Protein AF-A0A3N1AU62-F1 (afdb_monomer_lite)

pLDDT: mean 79.71, std 22.12, range [24.06, 98.31]

Radius of gyration: 22.57 Å; chains: 1; bounding box: 64×48×56 Å

Secondary structure (DSSP, 8-state):
--PPPPSSPPPEEEE-TT-HHHHHHHTS--TT-EEEEES-TT-TTTSEEEEE-HHHHHHHHHTT-HHHHHHHHHHHHHHHHHHHHTT--GGGTTTT-SPPP-------EEE-TTT--EEEGGGTTEEEEEEEEEEETTEEEEEEEEEETTEEEEEEEEESSSPPPEEEE-TT-S--HHHHHHHHHH-B-TTSPPP-HHHHHHHHHHHHHHHHHHHHHHHTT-EEEEEEEEETTEEE---EEEEPPP-SHHHHHHHHHHHHHHS---TT-EEEEE-SSSEEETT-PPPPPPPP-

Structure (mmCIF, N/CA/C/O backbone):
data_AF-A0A3N1AU62-F1
#
_entry.id   AF-A0A3N1AU62-F1
#
loop_
_atom_site.group_PDB
_atom_site.id
_atom_site.type_symbol
_atom_site.label_atom_id
_atom_site.label_alt_id
_atom_site.label_comp_id
_atom_site.label_asym_id
_atom_site.label_entity_id
_atom_site.label_seq_id
_atom_site.pdbx_PDB_ins_code
_atom_site.Cartn_x
_atom_site.Cartn_y
_atom_site.Cartn_z
_atom_site.occupancy
_atom_site.B_iso_or_equiv
_atom_site.auth_seq_id
_atom_site.auth_comp_id
_atom_site.auth_asym_id
_atom_site.auth_atom_id
_atom_site.pdbx_PDB_model_num
ATOM 1 N N . MET A 1 1 ? 28.148 -8.840 18.933 1.00 30.34 1 MET A N 1
ATOM 2 C CA . MET A 1 1 ? 28.075 -7.869 20.045 1.00 30.34 1 MET A CA 1
ATOM 3 C C . MET A 1 1 ? 26.736 -7.160 19.882 1.00 30.34 1 MET A C 1
ATOM 5 O O . MET A 1 1 ? 26.592 -6.409 18.932 1.00 30.34 1 MET A O 1
ATOM 9 N N . HIS A 1 2 ? 25.711 -7.532 20.656 1.00 24.06 2 HIS A N 1
ATOM 10 C CA . HIS A 1 2 ? 24.366 -6.960 20.512 1.00 24.06 2 HIS A CA 1
ATOM 11 C C . HIS A 1 2 ? 24.305 -5.644 21.291 1.00 24.06 2 HIS A C 1
ATOM 13 O O . HIS A 1 2 ? 24.477 -5.652 22.507 1.00 24.06 2 HIS A O 1
ATOM 19 N N . TYR A 1 3 ? 24.110 -4.529 20.589 1.00 26.44 3 TYR A N 1
ATOM 20 C CA . TYR A 1 3 ? 23.891 -3.222 21.205 1.00 26.44 3 TYR A CA 1
ATOM 21 C C . TYR A 1 3 ? 22.511 -3.210 21.879 1.00 26.44 3 TYR A C 1
ATOM 23 O O . TYR A 1 3 ? 21.495 -3.406 21.214 1.00 26.44 3 TYR A O 1
ATOM 31 N N . GLN A 1 4 ? 22.467 -2.997 23.197 1.00 28.08 4 GLN A N 1
ATOM 32 C CA . GLN A 1 4 ? 21.239 -2.602 23.887 1.00 28.08 4 GLN A CA 1
ATOM 33 C C . GLN A 1 4 ? 21.048 -1.100 23.679 1.00 28.08 4 GLN A C 1
ATOM 35 O O . GLN A 1 4 ? 21.900 -0.308 24.074 1.00 28.08 4 GLN A O 1
ATOM 40 N N . LEU A 1 5 ? 19.948 -0.721 23.030 1.00 34.75 5 LEU A N 1
ATOM 41 C CA . LEU A 1 5 ? 19.568 0.680 22.877 1.00 34.75 5 LEU A CA 1
ATOM 42 C C . LEU A 1 5 ? 19.018 1.221 24.215 1.00 34.75 5 LEU A C 1
ATOM 44 O O . LEU A 1 5 ? 18.337 0.474 24.926 1.00 34.75 5 LEU A O 1
ATOM 48 N N . PRO A 1 6 ? 19.309 2.486 24.575 1.00 42.59 6 PRO A N 1
ATOM 49 C CA . PRO A 1 6 ? 18.760 3.134 25.767 1.00 42.59 6 PRO A CA 1
ATOM 50 C C . PRO A 1 6 ? 17.222 3.220 25.723 1.00 42.59 6 PRO A C 1
ATOM 52 O O . PRO A 1 6 ? 16.612 3.188 24.656 1.00 42.59 6 PRO A O 1
ATOM 55 N N . ALA A 1 7 ? 16.596 3.296 26.904 1.00 44.12 7 ALA A N 1
ATOM 56 C CA . ALA A 1 7 ? 15.136 3.257 27.074 1.00 44.12 7 ALA A CA 1
ATOM 57 C C . ALA A 1 7 ? 14.404 4.467 26.464 1.00 44.12 7 ALA A C 1
ATOM 59 O O . ALA A 1 7 ? 13.224 4.371 26.131 1.00 44.12 7 ALA A O 1
ATOM 60 N N . GLU A 1 8 ? 15.111 5.579 26.284 1.00 60.75 8 GLU A N 1
ATOM 61 C CA . GLU A 1 8 ? 14.641 6.748 25.552 1.00 60.75 8 GLU A CA 1
ATOM 62 C C . GLU A 1 8 ? 15.183 6.653 24.127 1.00 60.75 8 GLU A C 1
ATOM 64 O O . GLU A 1 8 ? 16.395 6.572 23.917 1.00 60.75 8 GLU A O 1
ATOM 69 N N . GLN A 1 9 ? 14.285 6.594 23.141 1.00 62.78 9 GLN A N 1
ATOM 70 C CA . GLN A 1 9 ? 14.703 6.585 21.744 1.00 62.78 9 GLN A CA 1
ATOM 71 C C . GLN A 1 9 ? 15.260 7.975 21.415 1.00 62.78 9 GLN A C 1
ATOM 73 O O . GLN A 1 9 ? 14.505 8.945 21.505 1.00 62.78 9 GLN A O 1
ATOM 78 N N . PRO A 1 10 ? 16.551 8.102 21.064 1.00 76.25 10 PRO A N 1
ATOM 79 C CA . PRO A 1 10 ? 17.100 9.395 20.690 1.00 76.25 10 PRO A CA 1
ATOM 80 C C . PRO A 1 10 ? 16.357 9.931 19.456 1.00 76.25 10 PRO A C 1
ATOM 82 O O . PRO A 1 10 ? 15.984 9.133 18.587 1.00 76.25 10 PRO A O 1
ATOM 85 N N . PRO A 1 11 ? 16.133 11.254 19.361 1.00 78.50 11 PRO A N 1
ATOM 86 C CA . PRO A 1 11 ? 15.468 11.846 18.208 1.00 78.50 11 PRO A CA 1
ATOM 87 C C . PRO A 1 11 ? 16.254 11.536 16.934 1.00 78.50 11 PRO A C 1
ATOM 89 O O . PRO A 1 11 ? 17.486 11.512 16.940 1.00 78.50 11 PRO A O 1
ATOM 92 N N . ILE A 1 12 ? 15.533 11.275 15.846 1.00 81.50 12 ILE A N 1
ATOM 93 C CA . ILE A 1 12 ? 16.123 11.001 14.538 1.00 81.50 12 ILE A CA 1
ATOM 94 C C . ILE A 1 12 ? 15.693 12.113 13.592 1.00 81.50 12 ILE A C 1
ATOM 96 O O . ILE A 1 12 ? 14.501 12.344 13.412 1.00 81.50 12 ILE A O 1
ATOM 100 N N . VAL A 1 13 ? 16.661 12.796 12.988 1.00 84.31 13 VAL A N 1
ATOM 101 C CA . VAL A 1 13 ? 16.424 13.920 12.076 1.00 84.31 13 VAL A CA 1
ATOM 102 C C . VAL A 1 13 ? 17.183 13.679 10.779 1.00 84.31 13 VAL A C 1
ATOM 104 O O . VAL A 1 13 ? 18.350 13.290 10.805 1.00 84.31 13 VAL A O 1
ATOM 107 N N . VAL A 1 14 ? 16.538 13.925 9.639 1.00 84.38 14 VAL A N 1
ATOM 108 C CA . VAL A 1 14 ? 17.211 13.946 8.334 1.00 84.38 14 VAL A CA 1
ATOM 109 C C . VAL A 1 14 ? 17.515 15.394 7.966 1.00 84.38 14 VAL A C 1
ATOM 111 O O . VAL A 1 14 ? 16.637 16.252 8.028 1.00 84.38 14 VAL A O 1
ATOM 114 N N . VAL A 1 15 ? 18.761 15.670 7.597 1.00 88.56 15 VAL A N 1
ATOM 115 C CA . VAL A 1 15 ? 19.246 16.995 7.212 1.00 88.56 15 VAL A CA 1
ATOM 116 C C . VAL A 1 15 ? 19.547 17.005 5.716 1.00 88.56 15 VAL A C 1
ATOM 118 O O . VAL A 1 15 ? 20.309 16.169 5.220 1.00 88.56 15 VAL A O 1
ATOM 121 N N . GLY A 1 16 ? 18.910 17.937 5.004 1.00 87.00 16 GLY A N 1
ATOM 122 C CA . GLY A 1 16 ? 19.104 18.169 3.572 1.00 87.00 16 GLY A CA 1
ATOM 123 C C . GLY A 1 16 ? 20.414 18.899 3.250 1.00 87.00 16 GLY A C 1
ATOM 124 O O . GLY A 1 16 ? 21.057 19.438 4.156 1.00 87.00 16 GLY A O 1
ATOM 125 N N . PRO A 1 17 ? 20.821 18.958 1.970 1.00 88.12 17 PRO A N 1
ATOM 126 C CA . PRO A 1 17 ? 22.046 19.649 1.568 1.00 88.12 17 PRO A CA 1
ATOM 127 C C . PRO A 1 17 ? 21.983 21.170 1.780 1.00 88.12 17 PRO A C 1
ATOM 129 O O . PRO A 1 17 ? 23.021 21.806 1.945 1.00 88.12 17 PRO A O 1
ATOM 132 N N . ASP A 1 18 ? 20.782 21.749 1.832 1.00 88.19 18 ASP A N 1
ATOM 133 C CA . ASP A 1 18 ? 20.580 23.200 1.951 1.00 88.19 18 ASP A CA 1
ATOM 134 C C . ASP A 1 18 ? 20.841 23.738 3.366 1.00 88.19 18 ASP A C 1
ATOM 136 O O . ASP A 1 18 ? 20.945 24.949 3.582 1.00 88.19 18 ASP A O 1
ATOM 140 N N . ASP A 1 19 ? 21.002 22.849 4.349 1.00 88.00 19 ASP A N 1
ATOM 141 C CA . ASP A 1 19 ? 21.286 23.220 5.731 1.00 88.00 19 ASP A CA 1
ATOM 142 C C . ASP A 1 19 ? 22.773 23.534 5.951 1.00 88.00 19 ASP A C 1
ATOM 144 O O . ASP A 1 19 ? 23.524 22.831 6.632 1.00 88.00 19 ASP A O 1
ATOM 148 N N . THR A 1 20 ? 23.218 24.621 5.329 1.00 91.44 20 THR A N 1
ATOM 149 C CA . THR A 1 20 ? 24.624 25.055 5.323 1.00 91.44 20 THR A CA 1
ATOM 150 C C . THR A 1 20 ? 25.208 25.241 6.724 1.00 91.44 20 THR A C 1
ATOM 152 O O . THR A 1 20 ? 26.405 25.029 6.923 1.00 91.44 20 THR A O 1
ATOM 155 N N . THR A 1 21 ? 24.377 25.588 7.713 1.00 91.75 21 THR A N 1
ATOM 156 C CA . THR A 1 21 ? 24.805 25.736 9.112 1.00 91.75 21 THR A CA 1
ATOM 157 C C . THR A 1 21 ? 25.173 24.383 9.716 1.00 91.75 21 THR A C 1
ATOM 159 O O . THR A 1 21 ? 26.237 24.264 10.324 1.00 91.75 21 THR A O 1
ATOM 162 N N . PHE A 1 22 ? 24.346 23.352 9.513 1.00 93.88 22 PHE A N 1
ATOM 163 C CA . PHE A 1 22 ? 24.650 21.997 9.968 1.00 93.88 22 PHE A CA 1
ATOM 164 C C . PHE A 1 22 ? 25.908 21.433 9.299 1.00 93.88 22 PHE A C 1
ATOM 166 O O . PHE A 1 22 ? 26.793 20.941 9.994 1.00 93.88 22 PHE A O 1
ATOM 173 N N . TRP A 1 23 ? 26.025 21.542 7.972 1.00 93.44 23 TRP A N 1
ATOM 174 C CA . TRP A 1 23 ? 27.180 21.003 7.241 1.00 93.44 23 TRP A CA 1
ATOM 175 C C . TRP A 1 23 ? 28.489 21.708 7.624 1.00 93.44 23 TRP A C 1
ATOM 177 O O . TRP A 1 23 ? 29.503 21.049 7.856 1.00 93.44 23 TRP A O 1
ATOM 187 N N . THR A 1 24 ? 28.442 23.028 7.838 1.00 93.50 24 THR A N 1
ATOM 188 C CA . THR A 1 24 ? 29.585 23.788 8.372 1.00 93.50 24 THR A CA 1
ATOM 189 C C . THR A 1 24 ? 29.968 23.323 9.778 1.00 93.50 24 THR A C 1
ATOM 191 O O . THR A 1 24 ? 31.152 23.144 10.056 1.00 93.50 24 THR A O 1
ATOM 194 N N . ALA A 1 25 ? 28.989 23.098 10.662 1.00 91.19 25 ALA A N 1
ATOM 195 C CA . ALA A 1 25 ? 29.237 22.603 12.018 1.00 91.19 25 ALA A CA 1
ATOM 196 C C . ALA A 1 25 ? 29.802 21.17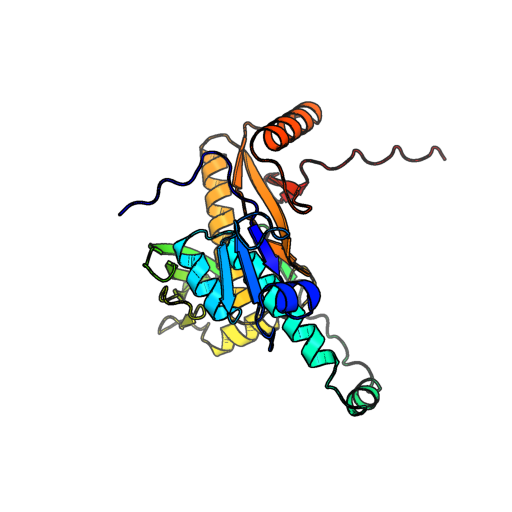1 12.031 1.00 91.19 25 ALA A C 1
ATOM 198 O O . ALA A 1 25 ? 30.618 20.842 12.890 1.00 91.19 25 ALA A O 1
ATOM 199 N N . LEU A 1 26 ? 29.407 20.341 11.061 1.00 92.62 26 LEU A N 1
ATOM 200 C CA . LEU A 1 26 ? 29.943 18.995 10.853 1.00 92.62 26 LEU A CA 1
ATOM 201 C C . LEU A 1 26 ? 31.372 19.014 10.271 1.00 92.62 26 LEU A C 1
ATOM 203 O O . LEU A 1 26 ? 32.097 18.030 10.403 1.00 92.62 26 LEU A O 1
ATOM 207 N N . GLY A 1 27 ? 31.788 20.125 9.652 1.00 93.12 27 GLY A N 1
ATOM 208 C CA . GLY A 1 27 ? 33.076 20.249 8.966 1.00 93.12 27 GLY A CA 1
ATOM 209 C C . GLY A 1 27 ? 33.141 19.474 7.645 1.00 93.12 27 GLY A C 1
ATOM 210 O O . GLY A 1 27 ? 34.231 19.084 7.228 1.00 93.12 27 GLY A O 1
ATOM 211 N N . ASP A 1 28 ? 31.991 19.231 7.011 1.00 89.75 28 ASP A N 1
ATOM 212 C CA . ASP A 1 28 ? 31.851 18.467 5.765 1.00 89.75 28 ASP A CA 1
ATOM 213 C C . ASP A 1 28 ? 31.119 19.311 4.703 1.00 89.75 28 ASP A C 1
ATOM 215 O O . ASP A 1 28 ? 30.407 20.263 5.031 1.00 89.75 28 ASP A O 1
ATOM 219 N N . ASP A 1 29 ? 31.294 18.979 3.425 1.00 87.88 29 ASP A N 1
ATOM 220 C CA . ASP A 1 29 ? 30.556 19.610 2.325 1.00 87.88 29 ASP A CA 1
ATOM 221 C C . ASP A 1 29 ? 29.279 18.813 2.037 1.00 87.88 29 ASP A C 1
ATOM 223 O O . ASP A 1 29 ? 29.298 17.583 1.904 1.00 87.88 29 ASP A O 1
ATOM 227 N N . ALA A 1 30 ? 28.166 19.533 1.916 1.00 82.31 30 ALA A N 1
ATOM 228 C CA . ALA A 1 30 ? 26.880 18.964 1.576 1.00 82.31 30 ALA A CA 1
ATOM 229 C C . ALA A 1 30 ? 26.930 18.241 0.226 1.00 82.31 30 ALA A C 1
ATOM 231 O O . ALA A 1 30 ? 26.449 17.123 0.154 1.00 82.31 30 ALA A O 1
ATOM 232 N N . ALA A 1 31 ? 27.498 18.830 -0.836 1.00 79.75 31 ALA A N 1
ATOM 233 C CA . ALA A 1 31 ? 27.688 18.216 -2.165 1.00 79.75 31 ALA A CA 1
ATOM 234 C C . ALA A 1 31 ? 26.586 17.220 -2.646 1.00 79.75 31 ALA A C 1
ATOM 236 O O . ALA A 1 31 ? 26.896 16.163 -3.198 1.00 79.75 31 ALA A O 1
ATOM 237 N N . ASN A 1 32 ? 25.295 17.548 -2.464 1.00 76.69 32 ASN A N 1
ATOM 238 C CA . ASN A 1 32 ? 24.116 16.691 -2.745 1.00 76.69 32 ASN A CA 1
ATOM 239 C C . ASN A 1 32 ? 23.925 15.457 -1.838 1.00 76.69 32 ASN A C 1
ATOM 241 O O . ASN A 1 32 ? 23.288 14.472 -2.223 1.00 76.69 32 ASN A O 1
ATOM 245 N N . ARG A 1 33 ? 24.478 15.486 -0.634 1.00 85.31 33 ARG A N 1
ATOM 246 C CA . ARG A 1 33 ? 24.356 14.455 0.391 1.00 85.31 33 ARG A CA 1
ATOM 247 C C . ARG A 1 33 ? 23.245 14.822 1.361 1.00 85.31 33 ARG A C 1
ATOM 249 O O . ARG A 1 33 ? 22.889 15.983 1.547 1.00 85.31 33 ARG A O 1
ATOM 256 N N . LEU A 1 34 ? 22.718 13.787 1.991 1.00 88.88 34 LEU A N 1
ATOM 257 C CA . LEU A 1 34 ? 21.830 13.880 3.135 1.00 88.88 34 LEU A CA 1
ATOM 258 C C . LEU A 1 34 ? 22.604 13.426 4.374 1.00 88.88 34 LEU A C 1
ATOM 260 O O . LEU A 1 34 ? 23.530 12.613 4.268 1.00 88.88 34 LEU A O 1
ATOM 264 N N . ALA A 1 35 ? 22.209 13.911 5.546 1.00 91.31 35 ALA A N 1
ATOM 265 C CA . ALA A 1 35 ? 22.684 13.385 6.819 1.00 91.31 35 ALA A CA 1
ATOM 266 C C . ALA A 1 35 ? 21.518 12.859 7.656 1.00 91.31 35 ALA A C 1
ATOM 268 O O . ALA A 1 35 ? 20.513 13.538 7.834 1.00 91.31 35 ALA A O 1
ATOM 269 N N . LEU A 1 36 ? 21.659 11.651 8.185 1.00 90.44 36 LEU A N 1
ATOM 270 C CA . LEU A 1 36 ? 20.804 11.096 9.222 1.00 90.44 36 LEU A CA 1
ATOM 271 C C . LEU A 1 36 ? 21.474 11.344 10.575 1.00 90.44 36 LEU A C 1
ATOM 273 O O . LEU A 1 36 ? 22.572 10.846 10.824 1.00 90.44 36 LEU A O 1
ATOM 277 N N . VAL A 1 37 ? 20.811 12.097 11.443 1.00 90.19 37 VAL A N 1
ATOM 278 C CA . VAL A 1 37 ? 21.286 12.433 12.786 1.00 90.19 37 VAL A CA 1
ATOM 279 C C . VAL A 1 37 ? 20.456 11.663 13.799 1.00 90.19 37 VAL A C 1
ATOM 281 O O . VAL A 1 37 ? 19.236 11.791 13.815 1.00 90.19 37 VAL A O 1
ATOM 284 N N . ILE A 1 38 ? 21.113 10.864 14.635 1.00 86.94 38 ILE A N 1
ATOM 285 C CA . ILE A 1 38 ? 20.500 10.111 15.732 1.00 86.94 38 ILE A CA 1
ATOM 286 C C . ILE A 1 38 ? 21.027 10.710 17.041 1.00 86.94 38 ILE A C 1
ATOM 288 O O . ILE A 1 38 ? 22.183 10.482 17.401 1.00 86.94 38 ILE A O 1
ATOM 292 N N . GLY A 1 39 ? 20.198 11.493 17.732 1.00 88.06 39 GLY A N 1
ATOM 293 C CA . GLY A 1 39 ? 20.573 12.288 18.907 1.00 88.06 39 GLY A CA 1
ATOM 294 C C . GLY A 1 39 ? 20.281 13.781 18.732 1.00 88.06 39 GLY A C 1
ATOM 295 O O . GLY A 1 39 ? 19.581 14.186 17.804 1.00 88.06 39 GLY A O 1
ATOM 296 N N . ASP A 1 40 ? 20.799 14.610 19.639 1.00 88.94 40 ASP A N 1
ATOM 297 C CA . ASP A 1 40 ? 20.595 16.060 19.590 1.00 88.94 40 ASP A CA 1
ATOM 298 C C . ASP A 1 40 ? 21.343 16.679 18.400 1.00 88.94 40 ASP A C 1
ATOM 300 O O . ASP A 1 40 ? 22.570 16.725 18.354 1.00 88.94 40 ASP A O 1
ATOM 304 N N . ARG A 1 41 ? 20.590 17.191 17.425 1.00 90.62 41 ARG A N 1
ATOM 305 C CA . ARG A 1 41 ? 21.143 17.833 16.227 1.00 90.62 41 ARG A CA 1
ATOM 306 C C . ARG A 1 41 ? 21.969 19.091 16.540 1.00 90.62 41 ARG A C 1
ATOM 308 O O . ARG A 1 41 ? 22.792 19.488 15.716 1.00 90.62 41 ARG A O 1
ATOM 315 N N . THR A 1 42 ? 21.751 19.727 17.689 1.00 89.00 42 THR A N 1
ATOM 316 C CA . THR A 1 42 ? 22.497 20.921 18.110 1.00 89.00 42 THR A CA 1
ATOM 317 C C . THR A 1 42 ? 23.806 20.590 18.829 1.00 89.00 42 THR A C 1
ATOM 319 O O . THR A 1 42 ? 24.689 21.444 18.890 1.00 89.00 42 THR A O 1
ATOM 322 N N . ASP A 1 43 ? 23.973 19.344 19.285 1.00 91.75 43 ASP A N 1
ATOM 323 C CA . ASP A 1 43 ? 25.190 18.835 19.917 1.00 91.75 43 ASP A CA 1
ATOM 324 C C . ASP A 1 43 ? 25.728 17.601 19.171 1.00 91.75 43 ASP A C 1
ATOM 326 O O . ASP A 1 43 ? 25.524 16.443 19.541 1.00 91.75 43 ASP A O 1
ATOM 330 N N . LEU A 1 44 ? 26.491 17.858 18.105 1.00 90.12 44 LEU A N 1
ATOM 331 C CA . LEU A 1 44 ? 27.085 16.802 17.277 1.00 90.12 44 LEU A CA 1
ATOM 332 C C . LEU A 1 44 ? 28.139 15.961 18.013 1.00 90.12 44 LEU A C 1
ATOM 334 O O . LEU A 1 44 ? 28.573 14.943 17.480 1.00 90.12 44 LEU A O 1
ATOM 338 N N . THR A 1 45 ? 28.560 16.355 19.221 1.00 89.00 45 THR A N 1
ATOM 339 C CA . THR A 1 45 ? 29.494 15.548 20.021 1.00 89.00 45 THR A CA 1
ATOM 340 C C . THR A 1 45 ? 28.812 14.343 20.664 1.00 89.00 45 THR A C 1
ATOM 342 O O . THR A 1 45 ? 29.480 13.354 20.972 1.00 89.00 45 THR A O 1
ATOM 345 N N . THR A 1 46 ? 27.488 14.404 20.834 1.00 86.88 46 THR A N 1
ATOM 346 C CA . THR A 1 46 ? 26.671 13.334 21.420 1.00 86.88 46 THR A CA 1
ATOM 347 C C . THR A 1 46 ? 25.768 12.641 20.398 1.00 86.88 46 THR A C 1
ATOM 349 O O . THR A 1 46 ? 25.267 11.547 20.670 1.00 86.88 46 THR A O 1
ATOM 352 N N . ALA A 1 47 ? 25.598 13.219 19.206 1.00 89.81 47 ALA A N 1
ATOM 353 C CA . ALA A 1 47 ? 24.839 12.618 18.116 1.00 89.81 47 ALA A CA 1
ATOM 354 C C . ALA A 1 47 ? 25.665 11.625 17.279 1.00 89.81 47 ALA A C 1
ATOM 356 O O . ALA A 1 47 ? 26.853 11.806 17.023 1.00 89.81 47 ALA A O 1
ATOM 357 N N . THR A 1 48 ? 25.002 10.583 16.774 1.00 91.12 48 THR A N 1
ATOM 358 C CA . THR A 1 48 ? 25.540 9.759 15.683 1.00 91.12 48 THR A CA 1
ATOM 359 C C . THR A 1 48 ? 25.080 10.344 14.356 1.00 91.12 48 THR A C 1
ATOM 361 O O . THR A 1 48 ? 23.878 10.419 14.103 1.00 91.12 48 THR A O 1
ATOM 364 N N . VAL A 1 49 ? 26.025 10.742 13.505 1.00 91.62 49 VAL A N 1
ATOM 365 C CA . VAL A 1 49 ? 25.740 11.305 12.181 1.00 91.62 49 VAL A CA 1
ATOM 366 C C . VAL A 1 49 ? 26.177 10.326 11.103 1.00 91.62 49 VAL A C 1
ATOM 368 O O . VAL A 1 49 ? 27.331 9.903 11.064 1.00 91.62 49 VAL A O 1
ATOM 371 N N . VAL A 1 50 ? 25.258 9.990 10.203 1.00 90.50 50 VAL A N 1
ATOM 372 C CA . VAL A 1 50 ? 25.544 9.208 8.999 1.00 90.50 50 VAL A CA 1
ATOM 373 C C . VAL A 1 50 ? 25.247 10.081 7.801 1.00 90.50 50 VAL A C 1
ATOM 375 O O . VAL A 1 50 ? 24.098 10.449 7.588 1.00 90.50 50 VAL A O 1
ATOM 378 N N . SER A 1 51 ? 26.269 10.434 7.028 1.00 92.06 51 SER A N 1
ATOM 379 C CA . SER A 1 51 ? 26.131 11.283 5.846 1.00 92.06 51 SER A CA 1
ATOM 380 C C . SER A 1 51 ? 26.462 10.516 4.570 1.00 92.06 51 SER A C 1
ATOM 382 O O . SER A 1 51 ? 27.458 9.797 4.488 1.00 92.06 51 SER A O 1
ATOM 384 N N . GLY A 1 52 ? 25.657 10.688 3.528 1.00 87.25 52 GLY A N 1
ATOM 385 C CA . GLY A 1 52 ? 25.817 9.942 2.282 1.00 87.25 52 GLY A CA 1
ATOM 386 C C . GLY A 1 52 ? 24.818 10.361 1.217 1.00 87.25 52 GLY A C 1
ATOM 387 O O . GLY A 1 52 ? 24.033 11.289 1.409 1.00 87.25 52 GLY A O 1
ATOM 388 N N . THR A 1 53 ? 24.843 9.678 0.076 1.00 84.12 53 THR A N 1
ATOM 389 C CA . THR A 1 53 ? 23.752 9.820 -0.893 1.00 84.12 53 THR A CA 1
ATOM 390 C C . THR A 1 53 ? 22.458 9.240 -0.305 1.00 84.12 53 THR A C 1
ATOM 392 O O . THR A 1 53 ? 22.521 8.431 0.627 1.00 84.12 53 THR A O 1
ATOM 395 N N . PRO A 1 54 ? 21.274 9.576 -0.849 1.00 76.00 54 PRO A N 1
ATOM 396 C CA . PRO A 1 54 ? 20.031 8.909 -0.467 1.00 76.00 54 PRO A CA 1
ATOM 397 C C . PRO A 1 54 ? 20.135 7.380 -0.446 1.00 76.00 54 PRO A C 1
ATOM 399 O O . PRO A 1 54 ? 19.684 6.746 0.503 1.00 76.00 54 PRO A O 1
ATOM 402 N N . SER A 1 55 ? 20.803 6.791 -1.441 1.00 67.69 55 SER A N 1
ATOM 403 C CA . SER A 1 55 ? 21.016 5.344 -1.531 1.00 67.69 55 SER A CA 1
ATOM 404 C C . SER A 1 55 ? 21.903 4.797 -0.408 1.00 67.69 55 SER A C 1
ATOM 406 O O . SER A 1 55 ? 21.687 3.677 0.050 1.00 67.69 55 SER A O 1
ATOM 408 N N . ASP A 1 56 ? 22.890 5.568 0.053 1.00 73.62 56 ASP A N 1
ATOM 409 C CA . ASP A 1 56 ? 23.757 5.162 1.164 1.00 73.62 56 ASP A CA 1
ATOM 410 C C . ASP A 1 56 ? 23.020 5.223 2.503 1.00 73.62 56 ASP A C 1
ATOM 412 O O . ASP A 1 56 ? 23.175 4.323 3.329 1.00 73.62 56 ASP A O 1
ATOM 416 N N . LEU A 1 57 ? 22.175 6.241 2.698 1.00 74.94 57 LEU A N 1
ATOM 417 C CA . LEU A 1 57 ? 21.337 6.346 3.893 1.00 74.94 57 LEU A CA 1
ATOM 418 C C . LEU A 1 57 ? 20.254 5.273 3.928 1.00 74.94 57 LEU A C 1
ATOM 420 O O . LEU A 1 57 ? 20.015 4.698 4.984 1.00 74.94 57 LEU A O 1
ATOM 424 N N . VAL A 1 58 ? 19.640 4.966 2.785 1.00 63.91 58 VAL A N 1
ATOM 425 C CA . VAL A 1 58 ? 18.703 3.845 2.650 1.00 63.91 58 VAL A CA 1
ATOM 426 C C . VAL A 1 58 ? 19.386 2.533 3.038 1.00 63.91 58 VAL A C 1
ATOM 428 O O . VAL A 1 58 ? 18.892 1.834 3.916 1.00 63.91 58 VAL A O 1
ATOM 431 N N . ARG A 1 59 ? 20.582 2.259 2.498 1.00 64.31 59 ARG A N 1
ATOM 432 C CA . ARG A 1 59 ? 21.364 1.060 2.845 1.00 64.31 59 ARG A CA 1
ATOM 433 C C . ARG A 1 59 ? 21.698 0.990 4.340 1.00 64.31 59 ARG A C 1
ATOM 435 O O . ARG A 1 59 ? 21.692 -0.089 4.924 1.00 64.31 59 ARG A O 1
ATOM 442 N N . TYR A 1 60 ? 21.996 2.129 4.966 1.00 65.94 60 TYR A N 1
ATOM 443 C CA . TYR A 1 60 ? 22.241 2.202 6.407 1.00 65.94 60 TYR A CA 1
ATOM 444 C C . TYR A 1 60 ? 20.962 1.935 7.221 1.00 65.94 60 TYR A C 1
ATOM 446 O O . TYR A 1 60 ? 20.983 1.172 8.187 1.00 65.94 60 TYR A O 1
ATOM 454 N N . LEU A 1 61 ? 19.832 2.514 6.813 1.00 66.31 61 LEU A N 1
ATOM 455 C CA . LEU A 1 61 ? 18.546 2.418 7.506 1.00 66.31 61 LEU A CA 1
ATOM 456 C C . LEU A 1 61 ? 17.848 1.068 7.351 1.00 66.31 61 LEU A C 1
ATOM 458 O O . LEU A 1 61 ? 17.156 0.649 8.280 1.00 66.31 61 LEU A O 1
ATOM 462 N N . ASP A 1 62 ? 18.066 0.363 6.241 1.00 56.75 62 ASP A N 1
ATOM 463 C CA . ASP A 1 62 ? 17.543 -0.991 6.024 1.00 56.75 62 ASP A CA 1
ATOM 464 C C . ASP A 1 62 ? 18.040 -1.975 7.093 1.00 56.75 62 ASP A C 1
ATOM 466 O O . ASP A 1 62 ? 17.313 -2.882 7.495 1.00 56.75 62 ASP A O 1
ATOM 470 N N . THR A 1 63 ? 19.226 -1.739 7.667 1.00 49.50 63 THR A N 1
ATOM 471 C CA . THR A 1 63 ? 19.716 -2.540 8.802 1.00 49.50 63 THR A CA 1
ATOM 472 C C . THR A 1 63 ? 19.065 -2.191 10.143 1.00 49.50 63 THR A C 1
ATOM 474 O O . THR A 1 63 ? 19.240 -2.932 11.113 1.00 49.50 63 THR A O 1
ATOM 477 N N . THR A 1 64 ? 18.323 -1.080 10.237 1.00 48.66 64 THR A N 1
ATOM 478 C CA . THR A 1 64 ? 17.842 -0.546 11.518 1.00 48.66 64 THR A CA 1
ATOM 479 C C . THR A 1 64 ? 16.328 -0.336 11.624 1.00 48.66 64 THR A C 1
ATOM 481 O O . THR A 1 64 ? 15.813 -0.743 12.664 1.00 48.66 64 THR A O 1
ATOM 484 N N . ARG A 1 65 ? 15.582 0.212 10.640 1.00 53.22 65 ARG A N 1
ATOM 485 C CA . ARG A 1 65 ? 14.091 0.327 10.668 1.00 53.22 65 ARG A CA 1
ATOM 486 C C . ARG A 1 65 ? 13.453 0.620 9.291 1.00 53.22 65 ARG A C 1
ATOM 488 O O . ARG A 1 65 ? 13.767 1.626 8.662 1.00 53.22 65 ARG A O 1
ATOM 495 N N . ALA A 1 66 ? 12.407 -0.134 8.930 1.00 42.41 66 ALA A N 1
ATOM 496 C CA . ALA A 1 66 ? 11.615 0.037 7.697 1.00 42.41 66 ALA A CA 1
ATOM 497 C C . ALA A 1 66 ? 10.805 1.356 7.592 1.00 42.41 66 ALA A C 1
ATOM 499 O O . ALA A 1 66 ? 10.395 1.746 6.501 1.00 42.41 66 ALA A O 1
ATOM 500 N N . SER A 1 67 ? 10.551 2.063 8.700 1.00 41.62 67 SER A N 1
ATOM 501 C CA . SER A 1 67 ? 9.795 3.329 8.692 1.00 41.62 67 SER A CA 1
ATOM 502 C C . SER A 1 67 ? 10.632 4.538 8.251 1.00 41.62 67 SER A C 1
ATOM 504 O O . SER A 1 67 ? 10.098 5.454 7.631 1.00 41.62 67 SER A O 1
ATOM 506 N N . LEU A 1 68 ? 11.946 4.523 8.492 1.00 53.03 68 LEU A N 1
ATOM 507 C CA . LEU A 1 68 ? 12.871 5.595 8.091 1.00 53.03 68 LEU A CA 1
ATOM 508 C C . LEU A 1 68 ? 13.211 5.552 6.592 1.00 53.03 68 LEU A C 1
ATOM 510 O O . LEU A 1 68 ? 13.487 6.588 5.989 1.00 53.03 68 LEU A O 1
ATOM 514 N N . TYR A 1 69 ? 13.101 4.369 5.983 1.00 49.66 69 TYR A N 1
ATOM 515 C CA . TYR A 1 69 ? 13.270 4.132 4.547 1.00 49.66 69 TYR A CA 1
ATOM 516 C C . TYR A 1 69 ? 12.420 5.085 3.691 1.00 49.66 69 TYR A C 1
ATOM 518 O O . TYR A 1 69 ? 12.916 5.734 2.771 1.00 49.66 69 TYR A O 1
ATOM 526 N N . ARG A 1 70 ? 11.134 5.235 4.034 1.00 48.75 70 ARG A N 1
ATOM 527 C CA . ARG A 1 70 ? 10.190 6.055 3.258 1.00 48.75 70 ARG A CA 1
ATOM 528 C C . ARG A 1 70 ? 10.427 7.560 3.430 1.00 48.75 70 ARG A C 1
ATOM 530 O O . ARG A 1 70 ? 10.283 8.296 2.459 1.00 48.75 70 ARG A O 1
ATOM 537 N N . ALA A 1 71 ? 10.850 8.009 4.614 1.00 49.12 71 ALA A N 1
ATOM 538 C CA . ALA A 1 71 ? 11.176 9.415 4.873 1.00 49.12 71 ALA A CA 1
ATOM 539 C C . ALA A 1 71 ? 12.426 9.876 4.098 1.00 49.12 71 ALA A C 1
ATOM 541 O O . ALA A 1 71 ? 12.426 10.952 3.501 1.00 49.12 71 ALA A O 1
ATOM 542 N N . VAL A 1 72 ? 13.466 9.035 4.038 1.00 54.09 72 VAL A N 1
ATOM 543 C CA . VAL A 1 72 ? 14.687 9.332 3.268 1.00 54.09 72 VAL A CA 1
ATOM 544 C C . VAL A 1 72 ? 14.419 9.350 1.764 1.00 54.09 72 VAL A C 1
ATOM 546 O O . VAL A 1 72 ? 14.905 10.247 1.075 1.00 54.09 72 VAL A O 1
ATOM 549 N N . ILE A 1 73 ? 13.604 8.424 1.250 1.00 54.78 73 ILE A N 1
ATOM 550 C CA . ILE A 1 73 ? 13.198 8.438 -0.164 1.00 54.78 73 ILE A CA 1
ATOM 551 C C . ILE A 1 73 ? 12.357 9.681 -0.486 1.00 54.78 73 ILE A C 1
ATOM 553 O O . ILE A 1 73 ? 12.613 10.334 -1.496 1.00 54.78 73 ILE A O 1
ATOM 557 N N . GLY A 1 74 ? 11.410 10.058 0.380 1.00 50.28 74 GLY A N 1
ATOM 558 C CA . GLY A 1 74 ? 10.599 11.266 0.197 1.00 50.28 74 GLY A CA 1
ATOM 559 C C . GLY A 1 74 ? 11.437 12.541 0.092 1.00 50.28 74 GLY A C 1
ATOM 560 O O . GLY A 1 74 ? 11.238 13.339 -0.825 1.00 50.28 74 GLY A O 1
ATOM 561 N N . LEU A 1 75 ? 12.425 12.700 0.977 1.00 47.72 75 LEU A N 1
ATOM 562 C CA . LEU A 1 75 ? 13.317 13.861 0.970 1.00 47.72 75 LEU A CA 1
ATOM 563 C C . LEU A 1 75 ? 14.234 13.874 -0.264 1.00 47.72 75 LEU A C 1
ATOM 565 O O . LEU A 1 75 ? 14.415 14.911 -0.896 1.00 47.72 75 LEU A O 1
ATOM 569 N N . ALA A 1 76 ? 14.748 12.711 -0.669 1.00 49.19 76 ALA A N 1
ATOM 570 C CA . ALA A 1 76 ? 15.589 12.570 -1.855 1.00 49.19 76 ALA A CA 1
ATOM 571 C C . ALA A 1 76 ? 14.864 12.912 -3.166 1.00 49.19 76 ALA A C 1
ATOM 573 O O . ALA A 1 76 ? 15.462 13.486 -4.079 1.00 49.19 76 ALA A O 1
ATOM 574 N N . VAL A 1 77 ? 13.576 12.571 -3.265 1.00 48.25 77 VAL A N 1
ATOM 575 C CA . VAL A 1 77 ? 12.725 12.938 -4.405 1.00 48.25 77 VAL A CA 1
ATOM 576 C C . VAL A 1 77 ? 12.482 14.450 -4.430 1.00 48.25 77 VAL A C 1
ATOM 578 O O . VAL A 1 77 ? 12.57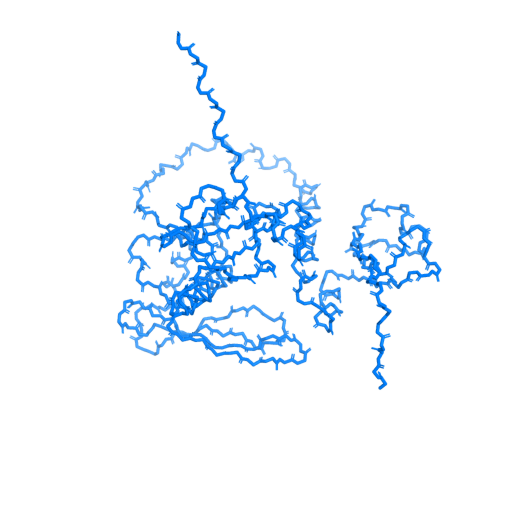9 15.057 -5.497 1.00 48.25 77 VAL A O 1
ATOM 581 N N . HIS A 1 78 ? 12.251 15.070 -3.270 1.00 46.81 78 HIS A N 1
ATOM 582 C CA . HIS A 1 78 ? 12.025 16.513 -3.156 1.00 46.81 78 HIS A CA 1
ATOM 583 C C . HIS A 1 78 ? 13.266 17.334 -3.551 1.00 46.81 78 HIS A C 1
ATOM 585 O O . HIS A 1 78 ? 13.196 18.152 -4.467 1.00 46.81 78 HIS A O 1
ATOM 591 N N . THR A 1 79 ? 14.437 17.019 -2.984 1.00 46.31 79 THR A N 1
ATOM 592 C CA . THR A 1 79 ? 15.713 17.688 -3.310 1.00 46.31 79 THR A CA 1
ATOM 593 C C . THR A 1 79 ? 16.097 17.539 -4.791 1.00 46.31 79 THR A C 1
ATOM 595 O O . THR A 1 79 ? 16.735 18.417 -5.377 1.00 46.31 79 THR A O 1
ATOM 598 N N . ARG A 1 80 ? 15.709 16.434 -5.444 1.00 46.28 80 ARG A N 1
ATOM 599 C CA . ARG A 1 80 ? 15.952 16.222 -6.881 1.00 46.28 80 ARG A CA 1
ATOM 600 C C . ARG A 1 80 ? 15.012 17.046 -7.765 1.00 46.28 80 ARG A C 1
ATOM 602 O O . ARG A 1 80 ? 15.452 17.523 -8.811 1.00 46.28 80 ARG A O 1
ATOM 609 N N . ALA A 1 81 ? 13.755 17.217 -7.358 1.00 42.53 81 ALA A N 1
ATOM 610 C CA . ALA A 1 81 ? 12.778 18.028 -8.081 1.00 42.53 81 ALA A CA 1
ATOM 611 C C . ALA A 1 81 ? 13.161 19.520 -8.0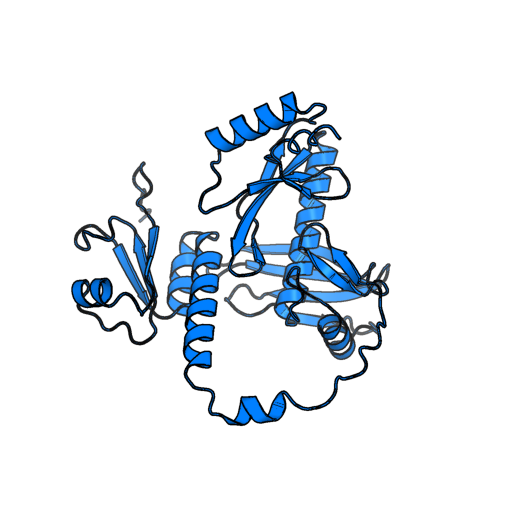75 1.00 42.53 81 ALA A C 1
ATOM 613 O O . ALA A 1 81 ? 13.113 20.170 -9.119 1.00 42.53 81 ALA A O 1
ATOM 614 N N . GLU A 1 82 ? 13.635 20.041 -6.941 1.00 41.84 82 GLU A N 1
ATOM 615 C CA . GLU A 1 82 ? 14.073 21.439 -6.817 1.00 41.84 82 GLU A CA 1
ATOM 616 C C . GLU A 1 82 ? 15.347 21.729 -7.631 1.00 41.84 82 GLU A C 1
ATOM 618 O O . GLU A 1 82 ? 15.421 22.732 -8.343 1.00 41.84 82 GLU A O 1
ATOM 623 N N . ASN A 1 83 ? 16.310 20.801 -7.641 1.00 40.59 83 ASN A N 1
ATOM 624 C CA . ASN A 1 83 ? 17.531 20.933 -8.443 1.00 40.59 83 ASN A CA 1
ATOM 625 C C . ASN A 1 83 ? 17.293 20.814 -9.963 1.00 40.59 83 ASN A C 1
ATOM 627 O O . ASN A 1 83 ? 18.046 21.391 -10.749 1.00 40.59 83 ASN A O 1
ATOM 631 N N . GLN A 1 84 ? 16.246 20.104 -10.404 1.00 37.28 84 GLN A N 1
ATOM 632 C CA . GLN A 1 84 ? 15.865 20.038 -11.824 1.00 37.28 84 GLN A CA 1
ATOM 633 C C . GLN A 1 84 ? 15.089 21.276 -12.298 1.00 37.28 84 GLN A C 1
ATOM 635 O O . GLN A 1 84 ? 15.226 21.669 -13.458 1.00 37.28 84 GLN A O 1
ATOM 640 N N . LEU A 1 85 ? 14.337 21.936 -11.412 1.00 32.12 85 LEU A N 1
ATOM 641 C CA . LEU A 1 85 ? 13.631 23.187 -11.719 1.00 32.12 85 LEU A CA 1
ATOM 642 C C . LEU A 1 85 ? 14.586 24.376 -11.938 1.00 32.12 85 LEU A C 1
ATOM 644 O O . LEU A 1 85 ? 14.257 25.287 -12.694 1.00 32.12 85 LEU A O 1
ATOM 648 N N . GLY A 1 86 ? 15.793 24.345 -11.361 1.00 33.16 86 GLY A N 1
ATOM 649 C CA . GLY A 1 86 ? 16.815 25.385 -11.545 1.00 33.16 86 GLY A CA 1
ATOM 650 C C . GLY A 1 86 ? 17.580 25.349 -12.880 1.00 33.16 86 GLY A C 1
ATOM 651 O O . GLY A 1 86 ? 18.310 26.293 -13.178 1.00 33.16 86 GLY A O 1
ATOM 652 N N . GLN A 1 87 ? 17.438 24.290 -13.692 1.00 36.88 87 GLN A N 1
ATOM 653 C CA . GLN A 1 87 ? 18.227 24.092 -14.926 1.00 36.88 87 GLN A CA 1
ATOM 654 C C . GLN A 1 87 ? 17.416 24.108 -16.233 1.00 36.88 87 GLN A C 1
ATOM 656 O O . GLN A 1 87 ? 17.971 23.863 -17.306 1.00 36.88 87 GLN A O 1
ATOM 661 N N . LEU A 1 88 ? 16.123 24.437 -16.196 1.00 28.14 88 LEU A N 1
ATOM 662 C CA . LEU A 1 88 ? 15.287 24.456 -17.396 1.00 28.14 88 LEU A CA 1
ATOM 663 C C . LEU A 1 88 ? 15.177 25.866 -18.012 1.00 28.14 88 LEU A C 1
ATOM 665 O O . LEU A 1 88 ? 14.459 26.746 -17.550 1.00 28.14 88 LEU A O 1
ATOM 669 N N . HIS A 1 89 ? 15.954 26.030 -19.086 1.00 30.80 89 HIS A N 1
ATOM 670 C CA . HIS A 1 89 ? 16.061 27.152 -20.027 1.00 30.80 89 HIS A CA 1
ATOM 671 C C . HIS A 1 89 ? 14.698 27.548 -20.669 1.00 30.80 89 HIS A C 1
ATOM 673 O O . HIS A 1 89 ? 13.834 26.680 -20.810 1.00 30.80 89 HIS A O 1
ATOM 679 N N . PRO A 1 90 ? 14.509 28.802 -21.155 1.00 29.19 90 PRO A N 1
ATOM 680 C CA . PRO A 1 90 ? 13.258 29.375 -21.711 1.00 29.19 90 PRO A CA 1
ATOM 681 C C . PRO A 1 90 ? 12.550 28.640 -22.872 1.00 29.19 90 PRO A C 1
ATOM 683 O O . PRO A 1 90 ? 11.537 29.126 -23.368 1.00 29.19 90 PRO A O 1
ATOM 686 N N . ALA A 1 91 ? 13.019 27.464 -23.292 1.00 27.28 91 ALA A N 1
ATOM 687 C CA . ALA A 1 91 ? 12.369 26.637 -24.310 1.00 27.28 91 ALA A CA 1
ATOM 688 C C . ALA A 1 91 ? 11.060 25.975 -23.821 1.00 27.28 91 ALA A C 1
ATOM 690 O O . ALA A 1 91 ? 10.243 25.557 -24.636 1.00 27.28 91 ALA A O 1
ATOM 691 N N . LEU A 1 92 ? 10.826 25.902 -22.505 1.00 27.41 92 LEU A N 1
ATOM 692 C CA . LEU A 1 92 ? 9.581 25.363 -21.935 1.00 27.41 92 LEU A CA 1
ATOM 693 C C . LEU A 1 92 ? 8.395 26.333 -22.007 1.00 27.41 92 LEU A C 1
ATOM 695 O O . LEU A 1 92 ? 7.249 25.894 -21.964 1.00 27.41 92 LEU A O 1
ATOM 699 N N . THR A 1 93 ? 8.645 27.631 -22.183 1.00 29.77 93 THR A N 1
ATOM 700 C CA . THR A 1 93 ? 7.574 28.630 -22.304 1.00 29.77 93 THR A CA 1
ATOM 701 C C . THR A 1 93 ? 6.920 28.605 -23.692 1.00 29.77 93 THR A C 1
ATOM 703 O O . THR A 1 93 ? 5.764 28.988 -23.832 1.00 29.77 93 THR A O 1
ATOM 706 N N . GLU A 1 94 ? 7.619 28.099 -24.713 1.00 26.72 94 GLU A N 1
ATOM 707 C CA . GLU A 1 94 ? 7.118 28.022 -26.095 1.00 26.72 94 GLU A CA 1
ATOM 708 C C . GLU A 1 94 ? 6.375 26.701 -26.393 1.00 26.72 94 GLU A C 1
ATOM 710 O O . GLU A 1 94 ? 5.610 26.618 -27.348 1.00 26.72 94 GLU A O 1
ATOM 715 N N . ALA A 1 95 ? 6.527 25.682 -25.536 1.00 27.80 95 ALA A N 1
ATOM 716 C CA . ALA A 1 95 ? 5.803 24.408 -25.637 1.00 27.80 95 ALA A CA 1
ATOM 717 C C . ALA A 1 95 ? 4.416 24.423 -24.956 1.00 27.80 95 ALA A C 1
ATOM 719 O O . ALA A 1 95 ? 3.657 23.465 -25.086 1.00 27.80 95 ALA A O 1
ATOM 720 N N . LEU A 1 96 ? 4.074 25.503 -24.243 1.00 26.52 96 LEU A N 1
ATOM 721 C CA . LEU A 1 96 ? 2.824 25.658 -23.484 1.00 26.52 96 LEU A CA 1
ATOM 722 C C . LEU A 1 96 ? 1.699 26.376 -24.256 1.00 26.52 96 LEU A C 1
ATOM 724 O O . LEU A 1 96 ? 0.651 26.659 -23.681 1.00 26.52 96 LEU A O 1
ATOM 728 N N . THR A 1 97 ? 1.889 26.669 -25.546 1.00 30.06 97 THR A N 1
ATOM 729 C CA . THR A 1 97 ? 0.910 27.384 -26.394 1.00 30.06 97 THR A CA 1
ATOM 730 C C . THR A 1 97 ? 0.339 26.548 -27.546 1.00 30.06 97 THR A C 1
ATOM 732 O O . THR A 1 97 ? -0.322 27.090 -28.430 1.00 30.06 97 THR A O 1
ATOM 735 N N . GLY A 1 98 ? 0.541 25.227 -27.543 1.00 24.89 98 GLY A N 1
ATOM 736 C CA . GLY A 1 98 ? -0.163 24.315 -28.448 1.00 24.89 98 GLY A CA 1
ATOM 737 C C . GLY A 1 98 ? -1.562 23.979 -27.925 1.00 24.89 98 GLY A C 1
ATOM 738 O O . GLY A 1 98 ? -1.687 23.534 -26.787 1.00 24.89 98 GLY A O 1
ATOM 739 N N . ASP A 1 99 ? -2.585 24.198 -28.756 1.00 24.50 99 ASP A N 1
ATOM 740 C CA . ASP A 1 99 ? -4.001 23.892 -28.500 1.00 24.50 99 ASP A CA 1
ATOM 741 C C . ASP A 1 99 ? -4.226 22.482 -27.909 1.00 24.50 99 ASP A C 1
ATOM 743 O O . ASP A 1 99 ? -3.465 21.551 -28.199 1.00 24.50 99 ASP A O 1
ATOM 747 N N . PRO A 1 100 ? -5.271 22.313 -27.076 1.00 30.16 100 PRO A N 1
ATOM 748 C CA . PRO A 1 100 ? -5.418 21.171 -26.197 1.00 30.16 100 PRO A CA 1
ATOM 749 C C . PRO A 1 100 ? -5.656 19.916 -27.026 1.00 30.16 100 PRO A C 1
ATOM 751 O O . PRO A 1 100 ? -6.527 19.876 -27.896 1.00 30.16 100 PRO A O 1
ATOM 754 N N . TYR A 1 101 ? -4.908 18.859 -26.717 1.00 29.33 101 TYR A N 1
ATOM 755 C CA . TYR A 1 101 ? -5.348 17.516 -27.056 1.00 29.33 101 TYR A CA 1
ATOM 756 C C . TYR A 1 101 ? -6.780 17.369 -26.543 1.00 29.33 101 TYR A C 1
ATOM 758 O O . TYR A 1 101 ? -7.017 17.516 -25.344 1.00 29.33 101 TYR A O 1
ATOM 766 N N . GLU A 1 102 ? -7.722 17.129 -27.458 1.00 28.27 102 GLU A N 1
ATOM 767 C CA . GLU A 1 102 ? -9.060 16.666 -27.115 1.00 28.27 102 GLU A CA 1
ATOM 768 C C . GLU A 1 102 ? -8.899 15.484 -26.161 1.00 28.27 102 GLU A C 1
ATOM 770 O O . GLU A 1 102 ? -8.457 14.394 -26.536 1.00 28.27 102 GLU A O 1
ATOM 775 N N . GLU A 1 103 ? -9.194 15.744 -24.892 1.00 35.41 103 GLU A N 1
ATOM 776 C CA . GLU A 1 103 ? -9.193 14.758 -23.835 1.00 35.41 103 GLU A CA 1
ATOM 777 C C . GLU A 1 103 ? -10.376 13.834 -24.124 1.00 35.41 103 GLU A C 1
ATOM 779 O O . GLU A 1 103 ? -11.522 14.096 -23.756 1.00 35.41 103 GLU A O 1
ATOM 784 N N . VAL A 1 104 ? -10.119 12.772 -24.886 1.00 34.12 104 VAL A N 1
ATOM 785 C CA . VAL A 1 104 ? -11.101 11.714 -25.069 1.00 34.12 104 VAL A CA 1
ATOM 786 C C . VAL A 1 104 ? -11.236 11.019 -23.717 1.00 34.12 104 VAL A C 1
ATOM 788 O O . VAL A 1 104 ? -10.443 10.139 -23.371 1.00 34.12 104 VAL A O 1
ATOM 791 N N . ASP A 1 105 ? -12.235 11.443 -22.946 1.00 45.00 105 ASP A N 1
ATOM 792 C CA . ASP A 1 105 ? -12.736 10.771 -21.750 1.00 45.00 105 ASP A CA 1
ATOM 793 C C . ASP A 1 105 ? -13.125 9.327 -22.118 1.00 45.00 105 ASP A C 1
ATOM 795 O O . ASP A 1 105 ? -14.225 9.037 -22.588 1.00 45.00 105 ASP A O 1
ATOM 799 N N . THR A 1 106 ? -12.156 8.416 -22.019 1.00 42.78 106 THR A N 1
ATOM 800 C CA . THR A 1 106 ? -12.241 7.044 -22.550 1.00 42.78 106 THR A CA 1
ATOM 801 C C . THR A 1 106 ? -12.337 5.972 -21.471 1.00 42.78 106 THR A C 1
ATOM 803 O O . THR A 1 106 ? -12.345 4.787 -21.799 1.00 42.78 106 THR A O 1
ATOM 806 N N . GLY A 1 107 ? -12.485 6.314 -20.188 1.00 56.28 107 GLY A N 1
ATOM 807 C CA . GLY A 1 107 ? -12.652 5.260 -19.191 1.00 56.2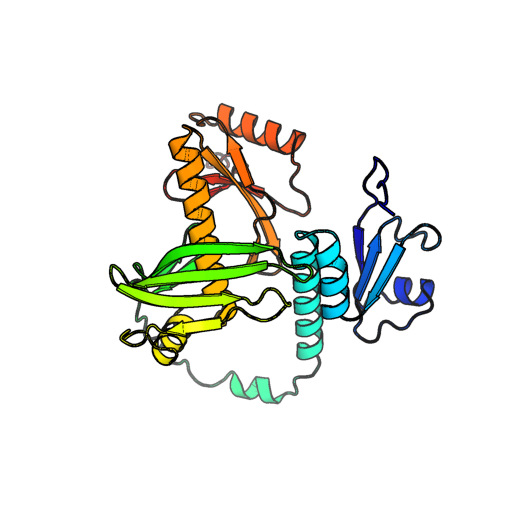8 107 GLY A CA 1
ATOM 808 C C . GLY A 1 107 ? -12.882 5.736 -17.771 1.00 56.28 107 GLY A C 1
ATOM 809 O O . GLY A 1 107 ? -12.010 6.332 -17.140 1.00 56.28 107 GLY A O 1
ATOM 810 N N . LYS A 1 108 ? -14.036 5.352 -17.219 1.00 84.50 108 LYS A N 1
ATOM 811 C CA . LYS A 1 108 ? -14.313 5.391 -15.782 1.00 84.50 108 LYS A CA 1
ATOM 812 C C . LYS A 1 108 ? -13.183 4.655 -15.048 1.00 84.50 108 LYS A C 1
ATOM 814 O O . LYS A 1 108 ? -13.105 3.432 -15.115 1.00 84.50 108 LYS A O 1
ATOM 819 N N . ARG A 1 109 ? -12.294 5.375 -14.363 1.00 93.00 109 ARG A N 1
ATOM 820 C CA . ARG A 1 109 ? -11.307 4.767 -13.456 1.00 93.00 109 ARG A CA 1
ATOM 821 C C . ARG A 1 109 ? -11.977 4.426 -12.128 1.00 93.00 109 ARG A C 1
ATOM 823 O O . ARG A 1 109 ? -12.915 5.102 -11.708 1.00 93.00 109 ARG A O 1
ATOM 830 N N . ILE A 1 110 ? -11.491 3.391 -11.457 1.00 94.06 110 ILE A N 1
ATOM 831 C CA . ILE A 1 110 ? -11.899 3.025 -10.100 1.00 94.06 110 ILE A CA 1
ATOM 832 C C . ILE A 1 110 ? -10.706 3.158 -9.161 1.00 94.06 110 ILE A C 1
ATOM 834 O O . ILE A 1 110 ? -9.590 2.792 -9.521 1.00 94.06 110 ILE A O 1
ATOM 838 N N . ALA A 1 111 ? -10.932 3.695 -7.965 1.00 94.06 111 ALA A N 1
ATOM 839 C CA . ALA A 1 111 ? -9.901 3.767 -6.939 1.00 94.06 111 ALA A CA 1
ATOM 840 C C . ALA A 1 111 ? -9.818 2.435 -6.185 1.00 94.06 111 ALA A C 1
ATOM 842 O O . ALA A 1 111 ? -10.835 1.914 -5.726 1.00 94.06 111 ALA A O 1
ATOM 843 N N . LEU A 1 112 ? -8.608 1.904 -6.044 1.00 94.50 112 LEU A N 1
ATOM 844 C CA . LEU A 1 112 ? -8.319 0.792 -5.152 1.00 94.50 112 LEU A CA 1
ATOM 845 C C . LEU A 1 112 ? -8.326 1.315 -3.704 1.00 94.50 112 LEU A C 1
ATOM 847 O O . LEU A 1 112 ? -7.632 2.294 -3.409 1.00 94.50 112 LEU A O 1
ATOM 851 N N . PRO A 1 113 ? -9.131 0.739 -2.798 1.00 93.25 113 PRO A N 1
ATOM 852 C CA . PRO A 1 113 ? -9.406 1.340 -1.495 1.00 93.25 113 PRO A CA 1
ATOM 853 C C . PRO A 1 113 ? -8.183 1.410 -0.575 1.00 93.25 113 PRO A C 1
ATOM 855 O O . PRO A 1 113 ? -8.057 2.357 0.208 1.00 93.25 113 PRO A O 1
ATOM 858 N N . HIS A 1 114 ? -7.272 0.436 -0.633 1.00 93.38 114 HIS A N 1
ATOM 859 C CA . HIS A 1 114 ? -6.136 0.398 0.282 1.00 93.38 114 HIS A CA 1
ATOM 860 C C . HIS A 1 114 ? -4.944 1.184 -0.261 1.00 93.38 114 HIS A C 1
ATOM 862 O O . HIS A 1 114 ? -4.384 1.973 0.498 1.00 93.38 114 HIS A O 1
ATOM 868 N N . SER A 1 115 ? -4.606 1.049 -1.545 1.00 93.25 115 SER A N 1
ATOM 869 C CA . SER A 1 115 ? -3.464 1.772 -2.129 1.00 93.25 115 SER A CA 1
ATOM 870 C C . SER A 1 115 ? -3.804 3.163 -2.665 1.00 93.25 115 SER A C 1
ATOM 872 O O . SER A 1 115 ? -2.928 4.006 -2.795 1.00 93.25 115 SER A O 1
ATOM 874 N N . GLY A 1 116 ? -5.073 3.448 -2.968 1.00 92.25 116 GLY A N 1
ATOM 875 C CA . GLY A 1 116 ? -5.484 4.716 -3.579 1.00 92.25 116 GLY A CA 1
ATOM 876 C C . GLY A 1 116 ? -5.161 4.839 -5.072 1.00 92.25 116 GLY A C 1
ATOM 877 O O . GLY A 1 116 ? -5.560 5.835 -5.680 1.00 92.25 116 GLY A O 1
ATOM 878 N N . LEU A 1 117 ? -4.502 3.839 -5.670 1.00 94.75 117 LEU A N 1
ATOM 879 C CA . LEU A 1 117 ? -4.261 3.767 -7.109 1.00 94.75 117 LEU A CA 1
ATOM 880 C C . LEU A 1 117 ? -5.593 3.746 -7.858 1.00 94.75 117 LEU A C 1
ATOM 882 O O . LEU A 1 117 ? -6.490 2.963 -7.545 1.00 94.75 117 LEU A O 1
ATOM 886 N N . ARG A 1 118 ? -5.721 4.589 -8.878 1.00 96.25 118 ARG A N 1
ATOM 887 C CA . ARG A 1 118 ? -6.872 4.613 -9.776 1.00 96.25 118 ARG A CA 1
ATOM 888 C C . ARG A 1 118 ? -6.547 3.799 -11.017 1.00 96.25 118 ARG A C 1
ATOM 890 O O . ARG A 1 118 ? -5.676 4.179 -11.795 1.00 96.25 118 ARG A O 1
ATOM 897 N N . VAL A 1 119 ? -7.267 2.701 -11.206 1.00 95.81 119 VAL A N 1
ATOM 898 C CA . VAL A 1 119 ? -7.092 1.779 -12.334 1.00 95.81 119 VAL A CA 1
ATOM 899 C C . VAL A 1 119 ? -8.271 1.882 -13.304 1.00 95.81 119 VAL A C 1
ATOM 901 O O . VAL A 1 119 ? -9.370 2.253 -12.884 1.00 95.81 119 VAL A O 1
ATOM 904 N N . PRO A 1 120 ? -8.109 1.547 -14.590 1.00 94.94 120 PRO A N 1
ATOM 905 C CA . PRO A 1 120 ? -9.229 1.544 -15.532 1.00 94.94 120 PRO A CA 1
ATOM 906 C C . PRO A 1 120 ? -10.285 0.484 -15.163 1.00 94.94 120 PRO A C 1
ATOM 908 O O . PRO A 1 120 ? -9.939 -0.623 -14.736 1.00 94.94 120 PRO A O 1
ATOM 911 N N . ALA A 1 121 ? -11.582 0.792 -15.298 1.00 91.25 121 ALA A N 1
ATOM 912 C CA . ALA A 1 121 ? -12.669 -0.100 -14.859 1.00 91.25 121 ALA A CA 1
ATOM 913 C C . ALA A 1 121 ? -12.720 -1.453 -15.592 1.00 91.25 121 ALA A C 1
ATOM 915 O O . ALA A 1 121 ? -13.262 -2.431 -15.056 1.00 91.25 121 ALA A O 1
ATOM 916 N N . GLU A 1 122 ? -12.174 -1.539 -16.801 1.00 89.19 122 GLU A N 1
ATOM 917 C CA . GLU A 1 122 ? -12.004 -2.778 -17.556 1.00 89.19 122 GLU A CA 1
ATOM 918 C C . GLU A 1 122 ? -10.986 -3.724 -16.893 1.00 89.19 122 GLU A C 1
ATOM 920 O O . GLU A 1 122 ? -11.144 -4.944 -16.959 1.00 89.19 122 GLU A O 1
ATOM 925 N N . PHE A 1 123 ? -10.027 -3.179 -16.137 1.00 92.88 123 PHE A N 1
ATOM 926 C CA . PHE A 1 123 ? -9.040 -3.926 -15.354 1.00 92.88 123 PHE A CA 1
ATOM 927 C C . PHE A 1 123 ? -9.428 -4.086 -13.880 1.00 92.88 123 PHE A C 1
ATOM 929 O O . PHE A 1 123 ? -8.612 -4.530 -13.080 1.00 92.88 123 PHE A O 1
ATOM 936 N N . ARG A 1 124 ? -10.688 -3.837 -13.494 1.00 90.81 124 ARG A N 1
ATOM 937 C CA . ARG A 1 124 ? -11.151 -3.992 -12.095 1.00 90.81 124 ARG A CA 1
ATOM 938 C C . ARG A 1 124 ? -10.928 -5.378 -11.479 1.00 90.81 124 ARG A C 1
ATOM 940 O O . ARG A 1 124 ? -10.972 -5.540 -10.266 1.00 90.81 124 ARG A O 1
ATOM 947 N N . ASN A 1 125 ? -10.761 -6.395 -12.322 1.00 93.12 125 ASN A N 1
ATOM 948 C CA . ASN A 1 125 ? -10.509 -7.772 -11.905 1.00 93.12 125 ASN A CA 1
ATOM 949 C C . ASN A 1 125 ? -9.015 -8.139 -11.922 1.00 93.12 125 ASN A C 1
ATOM 951 O O . ASN A 1 125 ? -8.693 -9.304 -11.670 1.00 93.12 125 ASN A O 1
ATOM 955 N N . LEU A 1 126 ? -8.128 -7.195 -12.257 1.00 95.69 126 LEU A N 1
ATOM 956 C CA . LEU A 1 126 ? -6.685 -7.353 -12.149 1.00 95.69 126 LEU A CA 1
ATOM 957 C C . LEU A 1 126 ? -6.292 -7.221 -10.677 1.00 95.69 126 LEU A C 1
ATOM 959 O O . LEU A 1 126 ? -6.535 -6.194 -10.051 1.00 95.69 126 LEU A O 1
ATOM 963 N N . ARG A 1 127 ? -5.732 -8.281 -10.099 1.00 96.75 127 ARG A N 1
ATOM 964 C CA . ARG A 1 127 ? -5.388 -8.324 -8.674 1.00 96.75 127 ARG A CA 1
ATOM 965 C C . ARG A 1 127 ? -4.292 -9.328 -8.387 1.00 96.75 127 ARG A C 1
ATOM 967 O O . ARG A 1 127 ? -4.177 -10.350 -9.066 1.00 96.75 127 ARG A O 1
ATOM 974 N N . ILE A 1 128 ? -3.560 -9.100 -7.309 1.00 98.00 128 ILE A N 1
ATOM 975 C CA . ILE A 1 128 ? -2.700 -10.129 -6.733 1.00 98.00 128 ILE A CA 1
ATOM 976 C C . ILE A 1 128 ? -3.576 -11.164 -6.020 1.00 98.00 128 ILE A C 1
ATOM 978 O O . ILE A 1 128 ? -4.577 -10.846 -5.377 1.00 98.00 128 ILE A O 1
ATOM 982 N N . SER A 1 129 ? -3.229 -12.435 -6.189 1.00 96.19 129 SER A N 1
ATOM 983 C CA . SER A 1 129 ? -3.973 -13.573 -5.630 1.00 96.19 129 SER A CA 1
ATOM 984 C C . SER A 1 129 ? -3.197 -14.359 -4.583 1.00 96.19 129 SER A C 1
ATOM 986 O O . SER A 1 129 ? -3.799 -15.046 -3.760 1.00 96.19 129 SER A O 1
ATOM 988 N N . SER A 1 130 ? -1.875 -14.248 -4.608 1.00 94.88 130 SER A N 1
ATOM 989 C CA . SER A 1 130 ? -0.966 -14.855 -3.651 1.00 94.88 130 SER A CA 1
ATOM 990 C C . SER A 1 130 ? 0.245 -13.946 -3.490 1.00 94.88 130 SER A C 1
ATOM 992 O O . SER A 1 130 ? 0.633 -13.244 -4.422 1.00 94.88 130 SER A O 1
ATOM 994 N N . TYR A 1 131 ? 0.836 -13.976 -2.304 1.00 96.44 131 TYR A N 1
ATOM 995 C CA . TYR A 1 131 ? 2.042 -13.239 -1.961 1.00 96.44 131 TYR A CA 1
ATOM 996 C C . TYR A 1 131 ? 2.883 -14.110 -1.041 1.00 96.44 131 TYR A C 1
ATOM 998 O O . TYR A 1 131 ? 2.360 -14.694 -0.086 1.00 96.44 131 TYR A O 1
ATOM 1006 N N . ARG A 1 132 ? 4.175 -14.208 -1.333 1.00 95.44 132 ARG A N 1
ATOM 1007 C CA . ARG A 1 132 ? 5.165 -14.849 -0.474 1.00 95.44 132 ARG A CA 1
ATOM 1008 C C . ARG A 1 132 ? 6.379 -13.944 -0.407 1.00 95.44 132 ARG A C 1
ATOM 1010 O O . ARG A 1 132 ? 6.940 -13.630 -1.450 1.00 95.44 132 ARG A O 1
ATOM 1017 N N . ALA A 1 133 ? 6.791 -13.605 0.804 1.00 93.94 133 ALA A N 1
ATOM 1018 C CA . ALA A 1 133 ? 8.003 -12.847 1.061 1.00 93.94 133 ALA A CA 1
ATOM 1019 C C . ALA A 1 133 ? 8.943 -13.616 1.984 1.00 93.94 133 ALA A C 1
ATOM 1021 O O . ALA A 1 133 ? 8.504 -14.490 2.739 1.00 93.94 133 ALA A O 1
ATOM 1022 N N . ILE A 1 134 ? 10.225 -13.296 1.875 1.00 93.06 134 ILE A N 1
ATOM 1023 C CA . ILE A 1 134 ? 11.303 -13.763 2.736 1.00 93.06 134 ILE A CA 1
ATOM 1024 C C . ILE A 1 134 ? 12.186 -12.550 3.020 1.00 93.06 134 ILE A C 1
ATOM 1026 O O . ILE A 1 134 ? 12.586 -11.844 2.092 1.00 93.06 134 ILE A O 1
ATOM 1030 N N . ASP A 1 135 ? 12.487 -12.330 4.294 1.00 89.31 135 ASP A N 1
ATOM 1031 C CA . ASP A 1 135 ? 13.414 -11.283 4.707 1.00 89.31 135 ASP A CA 1
ATOM 1032 C C . ASP A 1 135 ? 14.837 -11.678 4.300 1.00 89.31 135 ASP A C 1
ATOM 1034 O O . ASP A 1 135 ? 15.283 -12.809 4.525 1.00 89.31 135 ASP A O 1
ATOM 1038 N N . THR A 1 136 ? 15.547 -10.746 3.679 1.00 86.75 136 THR A N 1
ATOM 1039 C CA . THR A 1 136 ? 16.962 -10.856 3.330 1.00 86.75 136 THR A CA 1
ATOM 1040 C C . THR A 1 136 ? 17.750 -9.832 4.153 1.00 86.75 136 THR A C 1
ATOM 1042 O O . THR A 1 136 ? 17.166 -8.891 4.690 1.00 86.75 136 THR A O 1
ATOM 1045 N N . PRO A 1 137 ? 19.082 -9.974 4.282 1.00 86.25 137 PRO A N 1
ATOM 1046 C CA . PRO A 1 137 ? 19.899 -8.952 4.941 1.00 86.25 137 PRO A CA 1
ATOM 1047 C C . PRO A 1 137 ? 19.777 -7.559 4.304 1.00 86.25 137 PRO A C 1
ATOM 1049 O O . PRO A 1 137 ? 19.948 -6.563 4.998 1.00 86.25 137 PRO A O 1
ATOM 1052 N N . ASP A 1 138 ? 19.466 -7.514 3.005 1.00 81.50 138 ASP A N 1
ATOM 1053 C CA . ASP A 1 138 ? 19.443 -6.304 2.179 1.00 81.50 138 ASP A CA 1
ATOM 1054 C C . ASP A 1 138 ? 18.015 -5.856 1.789 1.00 81.50 138 ASP A C 1
ATOM 1056 O O . ASP A 1 138 ? 17.856 -5.004 0.913 1.00 81.50 138 ASP A O 1
ATOM 1060 N N . GLY A 1 139 ? 16.963 -6.446 2.380 1.00 83.75 139 GLY A N 1
ATOM 1061 C CA . GLY A 1 139 ? 15.573 -6.056 2.123 1.00 83.75 139 GLY A CA 1
ATOM 1062 C C . GLY A 1 139 ? 14.550 -7.195 2.198 1.00 83.75 139 GLY A C 1
ATOM 1063 O O . GLY A 1 139 ? 14.652 -8.118 3.004 1.00 83.75 139 GLY A O 1
ATOM 1064 N N . HIS A 1 140 ? 13.516 -7.117 1.355 1.00 86.12 140 HIS A N 1
ATOM 1065 C CA . HIS A 1 140 ? 12.453 -8.123 1.286 1.00 86.12 140 HIS A CA 1
ATOM 1066 C C . HIS A 1 140 ? 12.370 -8.717 -0.118 1.00 86.12 140 HIS A C 1
ATOM 1068 O O . HIS A 1 140 ? 11.899 -8.077 -1.058 1.00 86.12 140 HIS A O 1
ATOM 1074 N N . ALA A 1 141 ? 12.795 -9.971 -0.258 1.00 92.94 141 ALA A N 1
ATOM 1075 C CA . ALA A 1 141 ? 12.564 -10.718 -1.483 1.00 92.94 141 ALA A CA 1
ATOM 1076 C C . ALA A 1 141 ? 11.121 -11.225 -1.493 1.00 92.94 141 ALA A C 1
ATOM 1078 O O . ALA A 1 141 ? 10.658 -11.820 -0.516 1.00 92.94 141 ALA A O 1
ATOM 1079 N N . PHE A 1 142 ? 10.399 -11.042 -2.596 1.00 95.69 142 PHE A N 1
ATOM 1080 C CA . PHE A 1 142 ? 9.030 -11.535 -2.695 1.00 95.69 142 PHE A CA 1
ATOM 1081 C C . PHE A 1 142 ? 8.655 -12.012 -4.090 1.00 95.69 142 PHE A C 1
ATOM 1083 O O . PHE A 1 142 ? 9.228 -11.604 -5.096 1.00 95.69 142 PHE A O 1
ATOM 1090 N N . ASN A 1 143 ? 7.631 -12.864 -4.123 1.00 97.56 143 ASN A N 1
ATOM 1091 C CA . ASN A 1 143 ? 6.904 -13.253 -5.321 1.00 97.56 143 ASN A CA 1
ATOM 1092 C C . ASN A 1 143 ? 5.403 -13.061 -5.082 1.00 97.56 143 ASN A C 1
ATOM 1094 O O . ASN A 1 143 ? 4.869 -13.508 -4.060 1.00 97.56 143 ASN A O 1
ATOM 1098 N N . ALA A 1 144 ? 4.710 -12.454 -6.041 1.00 98.00 144 ALA A N 1
ATOM 1099 C CA . ALA A 1 144 ? 3.267 -12.262 -5.999 1.00 98.00 144 ALA A CA 1
ATOM 1100 C C . ALA A 1 144 ? 2.615 -12.679 -7.321 1.00 98.00 144 ALA A C 1
ATOM 1102 O O . ALA A 1 144 ? 3.027 -12.230 -8.386 1.00 98.00 144 ALA A O 1
ATOM 1103 N N . THR A 1 145 ? 1.583 -13.526 -7.286 1.00 98.31 145 THR A N 1
ATOM 1104 C CA . THR A 1 145 ? 0.887 -13.948 -8.514 1.00 98.31 145 THR A CA 1
ATOM 1105 C C . THR A 1 145 ? -0.207 -12.953 -8.880 1.00 98.31 145 THR A C 1
ATOM 1107 O O . THR A 1 145 ? -1.208 -12.834 -8.161 1.00 98.31 145 THR A O 1
ATOM 1110 N N . LEU A 1 146 ? -0.060 -12.316 -10.040 1.00 98.00 146 LEU A N 1
ATOM 1111 C CA . LEU A 1 146 ? -1.040 -11.417 -10.636 1.00 98.00 146 LEU A CA 1
ATOM 1112 C C . LEU A 1 146 ? -2.078 -12.218 -11.437 1.00 98.00 146 LEU A C 1
ATOM 1114 O O . LEU A 1 146 ? -1.738 -13.108 -12.223 1.00 98.00 146 LEU A O 1
ATOM 1118 N N . ARG A 1 147 ? -3.361 -11.904 -11.253 1.00 97.12 147 ARG A N 1
ATOM 1119 C CA . ARG A 1 147 ? -4.479 -12.498 -11.997 1.00 97.12 147 ARG A CA 1
ATOM 1120 C C . ARG A 1 147 ? -5.345 -11.432 -12.628 1.00 97.12 147 ARG A C 1
ATOM 1122 O O . ARG A 1 147 ? -5.608 -10.421 -11.989 1.00 97.12 147 ARG A O 1
ATOM 1129 N N . LEU A 1 148 ? -5.885 -11.730 -13.804 1.00 94.94 148 LEU A N 1
ATOM 1130 C CA . LEU A 1 148 ? -6.984 -10.990 -14.411 1.00 94.94 148 LEU A CA 1
ATOM 1131 C C . LEU A 1 148 ? -8.230 -11.879 -14.390 1.00 94.94 148 LEU A C 1
ATOM 1133 O O . LEU A 1 148 ? -8.334 -12.868 -15.115 1.00 94.94 148 LEU A O 1
ATOM 1137 N N . GLY A 1 149 ? -9.166 -11.575 -13.490 1.00 93.62 149 GLY A N 1
ATOM 1138 C CA . GLY A 1 149 ? -10.338 -12.420 -13.267 1.00 93.62 149 GLY A CA 1
ATOM 1139 C C . GLY A 1 149 ? -9.950 -13.801 -12.738 1.00 93.62 149 GLY A C 1
ATOM 1140 O O . GLY A 1 149 ? -9.516 -13.942 -11.589 1.00 93.62 149 GLY A O 1
ATOM 1141 N N . ARG A 1 150 ? -10.154 -14.835 -13.559 1.00 92.31 150 ARG A N 1
ATOM 1142 C CA . ARG A 1 150 ? -9.805 -16.221 -13.220 1.00 92.31 150 ARG A CA 1
ATOM 1143 C C . ARG A 1 150 ? -8.466 -16.658 -13.788 1.00 92.31 150 ARG A C 1
ATOM 1145 O O . ARG A 1 150 ? -8.035 -17.732 -13.400 1.00 92.31 150 ARG A O 1
ATOM 1152 N N . ASP A 1 151 ? -7.782 -15.858 -14.590 1.00 94.81 151 ASP A N 1
ATOM 1153 C CA . ASP A 1 151 ? -6.553 -16.294 -15.251 1.00 94.81 151 ASP A CA 1
ATOM 1154 C C . ASP A 1 151 ? -5.331 -15.741 -14.525 1.00 94.81 151 ASP A C 1
ATOM 1156 O O . ASP A 1 151 ? -5.298 -14.564 -14.167 1.00 94.81 151 ASP A O 1
ATOM 1160 N N . ALA A 1 152 ? -4.335 -16.593 -14.266 1.00 96.56 152 ALA A N 1
ATOM 1161 C CA . ALA A 1 152 ? -3.019 -16.124 -13.846 1.00 96.56 152 ALA A CA 1
ATOM 1162 C C . ALA A 1 152 ? -2.340 -15.478 -15.052 1.00 96.56 152 ALA A C 1
ATOM 1164 O O . ALA A 1 152 ? -2.233 -16.100 -16.108 1.00 96.56 152 ALA A O 1
ATOM 1165 N N . VAL A 1 153 ? -1.938 -14.220 -14.898 1.00 96.94 153 VAL A N 1
ATOM 1166 C CA . VAL A 1 153 ? -1.367 -13.440 -15.997 1.00 96.94 153 VAL A CA 1
ATOM 1167 C C . VAL A 1 153 ? 0.136 -13.266 -15.871 1.00 96.94 153 VAL A C 1
ATOM 1169 O O . VAL A 1 153 ? 0.807 -13.086 -16.881 1.00 96.94 153 VAL A O 1
ATOM 1172 N N . GLY A 1 154 ? 0.683 -13.339 -14.661 1.00 97.81 154 GLY A N 1
ATOM 1173 C CA . GLY A 1 154 ? 2.121 -13.285 -14.430 1.00 97.81 154 GLY A CA 1
ATOM 1174 C C . GLY A 1 154 ? 2.474 -13.260 -12.953 1.00 97.81 154 GLY A C 1
ATOM 1175 O O . GLY A 1 154 ? 1.611 -13.396 -12.081 1.00 97.81 154 GLY A O 1
ATOM 1176 N N . THR A 1 155 ? 3.756 -13.064 -12.684 1.00 98.31 155 THR A N 1
ATOM 1177 C CA . THR A 1 155 ? 4.319 -12.972 -11.342 1.00 98.31 155 THR A CA 1
ATOM 1178 C C . THR A 1 155 ? 5.076 -11.661 -11.195 1.00 98.31 155 THR A C 1
ATOM 1180 O O . THR A 1 155 ? 5.884 -11.317 -12.049 1.00 98.31 155 THR A O 1
ATOM 1183 N N . ILE A 1 156 ? 4.824 -10.948 -10.102 1.00 97.94 156 ILE A N 1
ATOM 1184 C CA . ILE A 1 156 ? 5.617 -9.801 -9.662 1.00 97.94 156 ILE A CA 1
ATOM 1185 C C . ILE A 1 156 ? 6.719 -10.326 -8.749 1.00 97.94 156 ILE A C 1
ATOM 1187 O O . ILE A 1 156 ? 6.431 -11.136 -7.861 1.00 97.94 156 ILE A O 1
ATOM 1191 N N . ARG A 1 157 ? 7.959 -9.888 -8.957 1.00 97.00 157 ARG A N 1
ATOM 1192 C CA . ARG A 1 157 ? 9.124 -10.332 -8.191 1.00 97.00 157 ARG A CA 1
ATOM 1193 C C . ARG A 1 157 ? 9.967 -9.162 -7.728 1.00 97.00 157 ARG A C 1
ATOM 1195 O O . ARG A 1 157 ? 10.258 -8.269 -8.519 1.00 97.00 157 ARG A O 1
ATOM 1202 N N . ASN A 1 158 ? 10.447 -9.249 -6.496 1.00 95.25 158 ASN A N 1
ATOM 1203 C CA . ASN A 1 158 ? 11.555 -8.440 -6.009 1.00 95.25 158 ASN A CA 1
ATOM 1204 C C . ASN A 1 158 ? 12.627 -9.368 -5.428 1.00 95.25 158 ASN A C 1
ATOM 1206 O O . ASN A 1 158 ? 12.312 -10.345 -4.743 1.00 95.25 158 ASN A O 1
ATOM 1210 N N . SER A 1 159 ? 13.889 -9.093 -5.742 1.00 91.94 159 SER A N 1
ATOM 1211 C CA . SER A 1 159 ? 15.038 -9.907 -5.336 1.00 91.94 159 SER A CA 1
ATOM 1212 C C . SER A 1 159 ? 15.518 -9.623 -3.911 1.00 91.94 159 SER A C 1
ATOM 1214 O O . SER A 1 159 ? 16.326 -10.392 -3.396 1.00 91.94 159 SER A O 1
ATOM 1216 N N . GLY A 1 160 ? 15.026 -8.562 -3.265 1.00 89.38 160 GLY A N 1
ATOM 1217 C CA . GLY A 1 160 ? 15.402 -8.197 -1.899 1.00 89.38 160 GLY A CA 1
ATOM 1218 C C . GLY A 1 160 ? 16.831 -7.666 -1.771 1.00 89.38 160 GLY A C 1
ATOM 1219 O O . GLY A 1 160 ? 17.420 -7.803 -0.708 1.00 89.38 160 GLY A O 1
ATOM 1220 N N . VAL A 1 161 ? 17.403 -7.118 -2.849 1.00 88.56 161 VAL A N 1
ATOM 1221 C CA . VAL A 1 161 ? 18.739 -6.480 -2.863 1.00 88.56 161 VAL A CA 1
ATOM 1222 C C . VAL A 1 161 ? 18.664 -5.000 -3.268 1.00 88.56 161 VAL A C 1
ATOM 1224 O O . VAL A 1 161 ? 19.564 -4.476 -3.922 1.00 88.56 161 VAL A O 1
ATOM 1227 N N . GLY A 1 162 ? 17.550 -4.336 -2.940 1.00 79.25 162 GLY A N 1
ATOM 1228 C CA . GLY A 1 162 ? 17.329 -2.911 -3.230 1.00 79.25 162 GLY A CA 1
ATOM 1229 C C . GLY A 1 162 ? 17.067 -2.568 -4.705 1.00 79.25 162 GLY A C 1
ATOM 1230 O O . GLY A 1 162 ? 17.318 -1.439 -5.119 1.00 79.25 162 GLY A O 1
ATOM 1231 N N . GLY A 1 163 ? 16.608 -3.532 -5.512 1.00 85.75 163 GLY A N 1
ATOM 1232 C CA . GLY A 1 163 ? 16.209 -3.316 -6.910 1.00 85.75 163 GLY A CA 1
ATOM 1233 C C . GLY A 1 163 ? 14.693 -3.154 -7.084 1.00 85.75 163 GLY A C 1
ATOM 1234 O O . GLY A 1 163 ? 13.944 -3.496 -6.164 1.00 85.75 163 GLY A O 1
ATOM 1235 N N . PRO A 1 164 ? 14.238 -2.687 -8.262 1.00 88.75 164 PRO A N 1
ATOM 1236 C CA . PRO A 1 164 ? 12.823 -2.479 -8.513 1.00 88.75 164 PRO A CA 1
ATOM 1237 C C . PRO A 1 164 ? 12.052 -3.793 -8.612 1.00 88.75 164 PRO A C 1
ATOM 1239 O O . PRO A 1 164 ? 12.589 -4.839 -9.000 1.00 88.75 164 PRO A O 1
ATOM 1242 N N . SER A 1 165 ? 10.761 -3.721 -8.303 1.00 92.06 165 SER A N 1
ATOM 1243 C CA . SER A 1 165 ? 9.810 -4.790 -8.598 1.00 92.06 165 SER A CA 1
ATOM 1244 C C . SER A 1 165 ? 9.760 -5.054 -10.112 1.00 92.06 165 SER A C 1
ATOM 1246 O O . SER A 1 165 ? 9.717 -4.134 -10.924 1.00 92.06 165 SER A O 1
ATOM 1248 N N . SER A 1 166 ? 9.758 -6.326 -10.504 1.00 93.88 166 SER A N 1
ATOM 1249 C CA . SER A 1 166 ? 9.741 -6.771 -11.905 1.00 93.88 166 SER A CA 1
ATOM 1250 C C . SER A 1 166 ? 8.525 -7.646 -12.191 1.00 93.88 166 SER A C 1
ATOM 1252 O O . SER A 1 166 ? 8.028 -8.329 -11.294 1.00 93.88 166 SER A O 1
ATOM 1254 N N . TYR A 1 167 ? 8.041 -7.639 -13.433 1.00 97.12 167 TYR A N 1
ATOM 1255 C CA . TYR A 1 167 ? 6.907 -8.453 -13.867 1.00 97.12 167 TYR A CA 1
ATOM 1256 C C . TYR A 1 167 ? 7.309 -9.496 -14.916 1.00 97.12 167 TYR A C 1
ATOM 1258 O O . TYR A 1 167 ? 7.747 -9.167 -16.018 1.00 97.12 167 TYR A O 1
ATOM 1266 N N . ASP A 1 168 ? 7.050 -10.763 -14.595 1.00 97.38 168 ASP A N 1
ATOM 1267 C CA . ASP A 1 168 ? 7.216 -11.902 -15.491 1.00 97.38 168 ASP A CA 1
ATOM 1268 C C . ASP A 1 168 ? 5.846 -12.414 -15.952 1.00 97.38 168 ASP A C 1
ATOM 1270 O O . ASP A 1 168 ? 5.071 -12.959 -15.159 1.00 97.38 168 ASP A O 1
ATOM 1274 N N . ALA A 1 169 ? 5.531 -12.271 -17.240 1.00 96.69 169 ALA A N 1
ATOM 1275 C CA . ALA A 1 169 ? 4.271 -12.762 -17.796 1.00 96.69 169 ALA A CA 1
ATOM 1276 C C . ALA A 1 169 ? 4.217 -14.299 -17.842 1.00 96.69 169 ALA A C 1
ATOM 1278 O O . ALA A 1 169 ? 5.188 -14.957 -18.219 1.00 96.69 169 ALA A O 1
ATOM 1279 N N . GLU A 1 170 ? 3.044 -14.876 -17.564 1.00 95.19 170 GLU A N 1
ATOM 1280 C CA . GLU A 1 170 ? 2.830 -16.314 -17.760 1.00 95.19 170 GLU A CA 1
ATOM 1281 C C . GLU A 1 170 ? 2.996 -16.682 -19.250 1.00 95.19 170 GLU A C 1
ATOM 1283 O O . GLU A 1 170 ? 2.517 -15.939 -20.118 1.00 95.19 170 GLU A O 1
ATOM 1288 N N . PRO A 1 171 ? 3.603 -17.838 -19.597 1.00 91.12 171 PRO A N 1
ATOM 1289 C CA . PRO A 1 171 ? 3.934 -18.205 -20.978 1.00 91.12 171 PRO A CA 1
ATOM 1290 C C . PRO A 1 171 ? 2.770 -18.168 -21.974 1.00 91.12 171 PRO A C 1
ATOM 1292 O O . PRO A 1 171 ? 3.008 -17.959 -23.162 1.00 91.12 171 PRO A O 1
ATOM 1295 N N . HIS A 1 172 ? 1.526 -18.311 -21.514 1.00 90.38 172 HIS A N 1
ATOM 1296 C CA . HIS A 1 172 ? 0.320 -18.300 -22.352 1.00 90.38 172 HIS A CA 1
ATOM 1297 C C . HIS A 1 172 ? -0.641 -17.141 -22.042 1.00 90.38 172 HIS A C 1
ATOM 1299 O O . HIS A 1 172 ? -1.745 -17.098 -22.585 1.00 90.38 172 HIS A O 1
ATOM 1305 N N . SER A 1 173 ? -0.238 -16.195 -21.190 1.00 92.75 173 SER A N 1
ATOM 1306 C CA . SER A 1 173 ? -1.045 -15.015 -20.881 1.00 92.75 173 SER A CA 1
ATOM 1307 C C . SER A 1 173 ? -1.143 -14.084 -22.091 1.00 92.75 173 SER A C 1
ATOM 1309 O O . SER A 1 173 ? -0.175 -13.889 -22.825 1.00 92.75 173 SER A O 1
ATOM 1311 N N . ARG A 1 174 ? -2.316 -13.477 -22.293 1.00 87.62 174 ARG A N 1
ATOM 1312 C CA . ARG A 1 174 ? -2.494 -12.354 -23.233 1.00 87.62 174 ARG A CA 1
ATOM 1313 C C . ARG A 1 174 ? -2.058 -11.016 -22.643 1.00 87.62 174 ARG A C 1
ATOM 1315 O O . ARG A 1 174 ? -1.914 -10.056 -23.377 1.00 87.62 174 ARG A O 1
ATOM 1322 N N . PHE A 1 175 ? -1.871 -10.958 -21.332 1.00 91.94 175 PHE A N 1
ATOM 1323 C CA . PHE A 1 175 ? -1.363 -9.794 -20.629 1.00 91.94 175 PHE A CA 1
ATOM 1324 C C . PHE A 1 175 ? 0.160 -9.955 -20.548 1.00 91.94 175 PHE A C 1
ATOM 1326 O O . PHE A 1 175 ? 0.666 -10.650 -19.669 1.00 91.94 175 PHE A O 1
ATOM 1333 N N . ARG A 1 176 ? 0.874 -9.458 -21.562 1.00 93.75 176 ARG A N 1
ATOM 1334 C CA . ARG A 1 176 ? 2.340 -9.486 -21.669 1.00 93.75 176 ARG A CA 1
ATOM 1335 C C . ARG A 1 176 ? 2.910 -8.154 -21.163 1.00 93.75 176 ARG A C 1
ATOM 1337 O O . ARG A 1 176 ? 2.145 -7.259 -20.804 1.00 93.75 176 ARG A O 1
ATOM 1344 N N . PRO A 1 177 ? 4.246 -7.966 -21.149 1.00 94.19 177 PRO A N 1
ATOM 1345 C CA . PRO A 1 177 ? 4.831 -6.689 -20.738 1.00 94.19 177 PRO A CA 1
ATOM 1346 C C . PRO A 1 177 ? 4.315 -5.477 -21.533 1.00 94.19 177 PRO A C 1
ATOM 1348 O O . PRO A 1 177 ? 4.278 -4.371 -21.009 1.00 94.19 177 PRO A O 1
ATOM 1351 N N . GLN A 1 178 ? 3.883 -5.658 -22.787 1.00 91.88 178 GLN A N 1
ATOM 1352 C CA . GLN A 1 178 ? 3.279 -4.574 -23.564 1.00 91.88 178 GLN A CA 1
ATOM 1353 C C . GLN A 1 178 ? 1.902 -4.168 -23.020 1.00 91.88 178 GLN A C 1
ATOM 1355 O O . GLN A 1 178 ? 1.643 -2.975 -22.873 1.00 91.88 178 GLN A O 1
ATOM 1360 N N . GLU A 1 179 ? 1.045 -5.131 -22.682 1.00 93.31 179 GLU A N 1
ATOM 1361 C CA . GLU A 1 179 ? -0.256 -4.874 -22.063 1.00 93.31 179 GLU A CA 1
ATOM 1362 C C . GLU A 1 179 ? -0.109 -4.323 -20.644 1.00 93.31 179 GLU A C 1
ATOM 1364 O O . GLU A 1 179 ? -0.890 -3.455 -20.264 1.00 93.31 179 GLU A O 1
ATOM 1369 N N . LEU A 1 180 ? 0.906 -4.758 -19.884 1.00 95.81 180 LEU A N 1
ATOM 1370 C CA . LEU A 1 180 ? 1.221 -4.145 -18.593 1.00 95.81 180 LEU A CA 1
ATOM 1371 C C . LEU A 1 180 ? 1.571 -2.664 -18.766 1.00 95.81 180 LEU A C 1
ATOM 1373 O O . LEU A 1 180 ? 0.987 -1.829 -18.086 1.00 95.81 180 LEU A O 1
ATOM 1377 N N . ARG A 1 181 ? 2.457 -2.315 -19.708 1.00 95.56 181 ARG A N 1
ATOM 1378 C CA . ARG A 1 181 ? 2.791 -0.907 -19.986 1.00 95.56 181 ARG A CA 1
ATOM 1379 C C . ARG A 1 181 ? 1.569 -0.089 -20.403 1.00 95.56 181 ARG A C 1
ATOM 1381 O O . ARG A 1 181 ? 1.408 1.035 -19.939 1.00 95.56 181 ARG A O 1
ATOM 1388 N N . ALA A 1 182 ? 0.695 -0.652 -21.239 1.00 93.38 182 ALA A N 1
ATOM 1389 C CA . ALA A 1 182 ? -0.558 0.001 -21.618 1.00 93.38 182 ALA A CA 1
ATOM 1390 C C . ALA A 1 182 ? -1.485 0.206 -20.406 1.00 93.38 182 ALA A C 1
ATOM 1392 O O . ALA A 1 182 ? -2.059 1.278 -20.243 1.00 93.38 182 ALA A O 1
ATOM 1393 N N . PHE A 1 183 ? -1.592 -0.789 -19.523 1.00 95.50 183 PHE A N 1
ATOM 1394 C CA . PHE A 1 183 ? -2.338 -0.680 -18.270 1.00 95.50 183 PHE A CA 1
ATOM 1395 C C . PHE A 1 183 ? -1.762 0.403 -17.345 1.00 95.50 183 PHE A C 1
ATOM 1397 O O . PHE A 1 183 ? -2.519 1.233 -16.842 1.00 95.50 183 PHE A O 1
ATOM 1404 N N . VAL A 1 184 ? -0.438 0.436 -17.159 1.00 96.38 184 VAL A N 1
ATOM 1405 C CA . VAL A 1 184 ? 0.267 1.441 -16.344 1.00 96.38 184 VAL A CA 1
ATOM 1406 C C . VAL A 1 184 ? -0.014 2.852 -16.861 1.00 96.38 184 VAL A C 1
ATOM 1408 O O . VAL A 1 184 ? -0.411 3.711 -16.079 1.00 96.38 184 VAL A O 1
ATOM 1411 N N . ALA A 1 185 ? 0.074 3.075 -18.177 1.00 95.44 185 ALA A N 1
ATOM 1412 C CA . ALA A 1 185 ? -0.189 4.378 -18.795 1.00 95.44 185 ALA A CA 1
ATOM 1413 C C . ALA A 1 185 ? -1.620 4.899 -18.551 1.00 95.44 185 ALA A C 1
ATOM 1415 O O . ALA A 1 185 ? -1.854 6.108 -18.516 1.00 95.44 185 ALA A O 1
ATOM 1416 N N . LEU A 1 186 ? -2.589 4.000 -18.354 1.00 95.00 186 LEU A N 1
ATOM 1417 C CA . LEU A 1 186 ? -3.977 4.360 -18.060 1.00 95.00 186 LEU A CA 1
ATOM 1418 C C . LEU A 1 186 ? -4.245 4.567 -16.557 1.00 95.00 186 LEU A C 1
ATOM 1420 O O . LEU A 1 186 ? -5.281 5.140 -16.196 1.00 95.00 186 LEU A O 1
ATOM 1424 N N . CYS A 1 187 ? -3.342 4.122 -15.681 1.00 96.12 187 CYS A N 1
ATOM 1425 C CA . CYS A 1 187 ? -3.463 4.281 -14.234 1.00 96.12 187 CYS A CA 1
ATOM 1426 C C . CYS A 1 187 ? -3.163 5.715 -13.788 1.00 96.12 187 CYS A C 1
ATOM 1428 O O . CYS A 1 187 ? -2.465 6.468 -14.463 1.00 96.12 187 CYS A O 1
ATOM 1430 N N . ARG A 1 188 ? -3.685 6.104 -12.623 1.00 95.75 188 ARG A N 1
ATOM 1431 C CA . ARG A 1 188 ? -3.387 7.391 -11.982 1.00 95.75 188 ARG A CA 1
ATOM 1432 C C . ARG A 1 188 ? -3.165 7.205 -10.488 1.00 95.75 188 ARG A C 1
ATOM 1434 O O . ARG A 1 188 ? -3.856 6.404 -9.859 1.00 95.75 188 ARG A O 1
ATOM 1441 N N . THR A 1 189 ? -2.234 7.953 -9.907 1.00 92.94 189 THR A N 1
ATOM 1442 C CA . THR A 1 189 ? -2.097 8.042 -8.446 1.00 92.94 189 THR A CA 1
ATOM 1443 C C . THR A 1 189 ? -3.322 8.732 -7.834 1.00 92.94 189 THR A C 1
ATOM 1445 O O . THR A 1 189 ? -4.191 9.261 -8.541 1.00 92.94 189 THR A O 1
ATOM 1448 N N . ARG A 1 190 ? -3.392 8.787 -6.498 1.00 87.75 190 ARG A N 1
ATOM 1449 C CA . ARG A 1 190 ? -4.426 9.563 -5.796 1.00 87.75 190 ARG A CA 1
ATOM 1450 C C . ARG A 1 190 ? -4.392 11.048 -6.183 1.00 87.75 190 ARG A C 1
ATOM 1452 O O . ARG A 1 190 ? -5.456 11.634 -6.376 1.00 87.75 190 ARG A O 1
ATOM 1459 N N . SER A 1 191 ? -3.193 11.607 -6.345 1.00 88.50 191 SER A N 1
ATOM 1460 C CA . SER A 1 191 ? -2.920 12.978 -6.800 1.00 88.50 191 SER A CA 1
ATOM 1461 C C . SER A 1 191 ? -3.061 13.177 -8.315 1.00 88.50 191 SER A C 1
ATOM 1463 O O . SER A 1 191 ? -2.729 14.236 -8.833 1.00 88.50 191 SER A O 1
ATOM 1465 N N . ASN A 1 192 ? -3.587 12.181 -9.038 1.00 90.88 192 ASN A N 1
ATOM 1466 C CA . ASN A 1 192 ? -3.798 12.212 -10.486 1.00 90.88 192 ASN A CA 1
ATOM 1467 C C . ASN A 1 192 ? -2.512 12.280 -11.337 1.00 90.88 192 ASN A C 1
ATOM 1469 O O . ASN A 1 192 ? -2.577 12.582 -12.527 1.00 90.88 192 ASN A O 1
ATOM 1473 N N . ARG A 1 193 ? -1.354 11.943 -10.758 1.00 93.50 193 ARG A N 1
ATOM 1474 C CA . ARG A 1 193 ? -0.085 11.780 -11.480 1.00 93.50 193 ARG A CA 1
ATOM 1475 C C . ARG A 1 193 ? -0.068 10.455 -12.245 1.00 93.50 193 ARG A C 1
ATOM 1477 O O . ARG A 1 193 ? -0.709 9.486 -11.832 1.00 93.50 193 ARG A O 1
ATOM 1484 N N . GLU A 1 194 ? 0.681 10.400 -13.343 1.00 94.00 194 GLU A N 1
ATOM 1485 C CA . GLU A 1 194 ? 1.001 9.140 -14.020 1.00 94.00 194 GLU A CA 1
ATOM 1486 C C . GLU A 1 194 ? 2.017 8.336 -13.190 1.00 94.00 194 GLU A C 1
ATOM 1488 O O . GLU A 1 194 ? 3.123 8.830 -12.937 1.00 94.00 194 GLU A O 1
ATOM 1493 N N . PRO A 1 195 ? 1.654 7.131 -12.717 1.00 94.69 195 PRO A N 1
ATOM 1494 C CA . PRO A 1 195 ? 2.591 6.271 -12.019 1.00 94.69 195 PRO A CA 1
ATOM 1495 C C . PRO A 1 195 ? 3.504 5.548 -13.017 1.00 94.69 195 PRO A C 1
ATOM 1497 O O . PRO A 1 195 ? 3.104 5.249 -14.145 1.00 94.69 195 PRO A O 1
ATOM 1500 N N . ASN A 1 196 ? 4.721 5.224 -12.592 1.00 95.31 196 ASN A N 1
ATOM 1501 C CA . ASN A 1 196 ? 5.579 4.297 -13.327 1.00 95.31 196 ASN A CA 1
ATOM 1502 C C . ASN A 1 196 ? 5.172 2.828 -13.063 1.00 95.31 196 ASN A C 1
ATOM 1504 O O . ASN A 1 196 ? 4.267 2.546 -12.275 1.00 95.31 196 ASN A O 1
ATOM 1508 N N . GLU A 1 197 ? 5.816 1.877 -13.749 1.00 95.69 197 GLU A N 1
ATOM 1509 C CA . GLU A 1 197 ? 5.490 0.449 -13.611 1.00 95.69 197 GLU A CA 1
ATOM 1510 C C . GLU A 1 197 ? 5.660 -0.048 -12.170 1.00 95.69 197 GLU A C 1
ATOM 1512 O O . GLU A 1 197 ? 4.746 -0.666 -11.632 1.00 95.69 197 GLU A O 1
ATOM 1517 N N . GLU A 1 198 ? 6.783 0.270 -11.529 1.00 94.75 198 GLU A N 1
ATOM 1518 C CA . GLU A 1 198 ? 7.083 -0.132 -10.153 1.00 94.75 198 GLU A CA 1
ATOM 1519 C C . GLU A 1 198 ? 6.029 0.390 -9.168 1.00 94.75 198 GLU A C 1
ATOM 1521 O O . GLU A 1 198 ? 5.466 -0.392 -8.407 1.00 94.75 198 GLU A O 1
ATOM 1526 N N . GLU A 1 199 ? 5.660 1.669 -9.266 1.00 93.94 199 GLU A N 1
ATOM 1527 C CA . GLU A 1 199 ? 4.624 2.283 -8.428 1.00 93.94 199 GLU A CA 1
ATOM 1528 C C . GLU A 1 199 ? 3.267 1.579 -8.573 1.00 93.94 199 GLU A C 1
ATOM 1530 O O . GLU A 1 199 ? 2.545 1.395 -7.592 1.00 93.94 199 GLU A O 1
ATOM 1535 N N . VAL A 1 200 ? 2.906 1.149 -9.787 1.00 96.44 200 VAL A N 1
ATOM 1536 C CA . VAL A 1 200 ? 1.676 0.378 -10.021 1.00 96.44 200 VAL A CA 1
ATOM 1537 C C . VAL A 1 200 ? 1.770 -1.018 -9.406 1.00 96.44 200 VAL A C 1
ATOM 1539 O O . VAL A 1 200 ? 0.810 -1.470 -8.777 1.00 96.44 200 VAL A O 1
ATOM 1542 N N . LEU A 1 201 ? 2.894 -1.716 -9.583 1.00 96.56 201 LEU A N 1
ATOM 1543 C CA . LEU A 1 201 ? 3.088 -3.063 -9.038 1.00 96.56 201 LEU A CA 1
ATOM 1544 C C . LEU A 1 201 ? 3.076 -3.053 -7.503 1.00 96.56 201 LEU A C 1
ATOM 1546 O O . LEU A 1 201 ? 2.402 -3.889 -6.891 1.00 96.56 201 LEU A O 1
ATOM 1550 N N . ASP A 1 202 ? 3.737 -2.075 -6.892 1.00 93.62 202 ASP A N 1
ATOM 1551 C CA . ASP A 1 202 ? 3.772 -1.890 -5.444 1.00 93.62 202 ASP A CA 1
ATOM 1552 C C . ASP A 1 202 ? 2.396 -1.484 -4.901 1.00 93.62 202 ASP A C 1
ATOM 1554 O O . ASP A 1 202 ? 1.922 -2.053 -3.917 1.00 93.62 202 ASP A O 1
ATOM 1558 N N . ALA A 1 203 ? 1.665 -0.605 -5.592 1.00 94.81 203 ALA A N 1
ATOM 1559 C CA . ALA A 1 203 ? 0.302 -0.252 -5.201 1.00 94.81 203 ALA A CA 1
ATOM 1560 C C . ALA A 1 203 ? -0.684 -1.433 -5.311 1.00 94.81 203 ALA A C 1
ATOM 1562 O O . ALA A 1 203 ? -1.624 -1.537 -4.517 1.00 94.81 203 ALA A O 1
ATOM 1563 N N . LEU A 1 204 ? -0.499 -2.352 -6.265 1.00 96.88 204 LEU A N 1
ATOM 1564 C CA . LEU A 1 204 ? -1.273 -3.599 -6.320 1.00 96.88 204 LEU A CA 1
ATOM 1565 C C . LEU A 1 204 ? -0.931 -4.529 -5.146 1.00 96.88 204 LEU A C 1
ATOM 1567 O O . LEU A 1 204 ? -1.809 -5.244 -4.646 1.00 96.88 204 LEU A O 1
ATOM 1571 N N . LEU A 1 205 ? 0.325 -4.522 -4.695 1.00 95.75 205 LEU A N 1
ATOM 1572 C CA . LEU A 1 205 ? 0.763 -5.269 -3.521 1.00 95.75 205 LEU A CA 1
ATOM 1573 C C . LEU A 1 205 ? 0.182 -4.696 -2.229 1.00 95.75 205 LEU A C 1
ATOM 1575 O O . LEU A 1 205 ? -0.389 -5.454 -1.438 1.00 95.75 205 LEU A O 1
ATOM 1579 N N . ASP A 1 206 ? 0.239 -3.380 -2.055 1.00 93.38 206 ASP A N 1
ATOM 1580 C CA . ASP A 1 206 ? -0.391 -2.679 -0.938 1.00 93.38 206 ASP A CA 1
ATOM 1581 C C . ASP A 1 206 ? -1.903 -2.943 -0.900 1.00 93.38 206 ASP A C 1
ATOM 1583 O O . ASP A 1 206 ? -2.463 -3.214 0.167 1.00 93.38 206 ASP A O 1
ATOM 1587 N N . GLU A 1 207 ? -2.559 -2.979 -2.066 1.00 95.94 207 GLU A N 1
ATOM 1588 C CA . GLU A 1 207 ? -3.971 -3.346 -2.184 1.00 95.94 207 GLU A CA 1
ATOM 1589 C C . GLU A 1 207 ? -4.248 -4.772 -1.689 1.00 95.94 207 GLU A C 1
ATOM 1591 O O . GLU A 1 207 ? -5.186 -5.010 -0.919 1.00 95.94 207 GLU A O 1
ATOM 1596 N N . TYR A 1 208 ? -3.423 -5.740 -2.083 1.00 96.44 208 TYR A N 1
ATOM 1597 C CA . TYR A 1 208 ? -3.559 -7.121 -1.624 1.00 96.44 208 TYR A CA 1
ATOM 1598 C C . TYR A 1 208 ? -3.320 -7.264 -0.118 1.00 96.44 208 TYR A C 1
ATOM 1600 O O . TYR A 1 208 ? -4.100 -7.926 0.575 1.00 96.44 208 TYR A O 1
ATOM 1608 N N . GLN A 1 209 ? -2.262 -6.644 0.407 1.00 94.19 209 GLN A N 1
ATOM 1609 C CA . GLN A 1 209 ? -1.942 -6.708 1.830 1.00 94.19 209 GLN A CA 1
ATOM 1610 C C . GLN A 1 209 ? -3.010 -6.008 2.678 1.00 94.19 209 GLN A C 1
ATOM 1612 O O . GLN A 1 209 ? -3.409 -6.537 3.718 1.00 94.19 209 GLN A O 1
ATOM 1617 N N . GLY A 1 210 ? -3.520 -4.859 2.225 1.00 93.44 210 GLY A N 1
ATOM 1618 C CA . GLY A 1 210 ? -4.645 -4.164 2.848 1.00 93.44 210 GLY A CA 1
ATOM 1619 C C . GLY A 1 210 ? -5.891 -5.047 2.925 1.00 93.44 210 GLY A C 1
ATOM 1620 O O . GLY A 1 210 ? -6.439 -5.246 4.012 1.00 93.44 210 GLY A O 1
ATOM 1621 N N . ASN A 1 211 ? -6.259 -5.687 1.810 1.00 95.62 211 ASN A N 1
ATOM 1622 C CA . ASN A 1 211 ? -7.373 -6.636 1.760 1.00 95.62 211 ASN A CA 1
ATOM 1623 C C . ASN A 1 211 ? -7.177 -7.820 2.717 1.00 95.62 211 ASN A C 1
ATOM 1625 O O . ASN A 1 211 ? -8.125 -8.273 3.363 1.00 95.62 211 ASN A O 1
ATOM 1629 N N . LEU A 1 212 ? -5.956 -8.356 2.809 1.00 93.62 212 LEU A N 1
ATOM 1630 C CA . LEU A 1 212 ? -5.651 -9.466 3.708 1.00 93.62 212 LEU A CA 1
ATOM 1631 C C . LEU A 1 212 ? -5.842 -9.062 5.175 1.00 93.62 212 LEU A C 1
ATOM 1633 O O . LEU A 1 212 ? -6.497 -9.799 5.915 1.00 93.62 212 LEU A O 1
ATOM 1637 N N . ARG A 1 213 ? -5.335 -7.887 5.571 1.00 93.50 213 ARG A N 1
ATOM 1638 C CA . ARG A 1 213 ? -5.478 -7.344 6.932 1.00 93.50 213 ARG A CA 1
ATOM 1639 C C . ARG A 1 213 ? -6.944 -7.117 7.293 1.00 93.50 213 ARG A C 1
ATOM 1641 O O . ARG A 1 213 ? -7.384 -7.577 8.343 1.00 93.50 213 ARG A O 1
ATOM 1648 N N . VAL A 1 214 ? -7.721 -6.500 6.399 1.00 95.69 214 VAL A N 1
ATOM 1649 C CA . VAL A 1 214 ? -9.169 -6.311 6.594 1.00 95.69 214 VAL A CA 1
ATOM 1650 C C . VAL A 1 214 ? -9.870 -7.650 6.791 1.00 95.69 214 VAL A C 1
ATOM 1652 O O . VAL A 1 214 ? -10.571 -7.838 7.780 1.00 95.69 214 VAL A O 1
ATOM 1655 N N . ARG A 1 215 ? -9.629 -8.631 5.912 1.00 95.06 215 ARG A N 1
ATOM 1656 C CA . ARG A 1 215 ? -10.247 -9.961 6.035 1.00 95.06 215 ARG A CA 1
ATOM 1657 C C . ARG A 1 215 ? -9.868 -10.669 7.332 1.00 95.06 215 ARG A C 1
ATOM 1659 O O . ARG A 1 215 ? -10.703 -11.374 7.894 1.00 95.06 215 ARG A O 1
ATOM 1666 N N . GLN A 1 216 ? -8.622 -10.535 7.781 1.00 93.62 216 GLN A N 1
ATOM 1667 C CA . GLN A 1 216 ? -8.170 -11.102 9.051 1.00 93.62 216 GLN A CA 1
ATOM 1668 C C . GLN A 1 216 ? -8.891 -10.449 10.234 1.00 93.62 216 GLN A C 1
ATOM 1670 O O . GLN A 1 216 ? -9.439 -11.175 11.062 1.00 93.62 216 GLN A O 1
ATOM 1675 N N . ALA A 1 217 ? -8.973 -9.116 10.266 1.00 94.12 217 ALA A N 1
ATOM 1676 C CA . ALA A 1 217 ? -9.704 -8.383 11.298 1.00 94.12 217 ALA A CA 1
ATOM 1677 C C . ALA A 1 217 ? -11.187 -8.785 11.328 1.00 94.12 217 ALA A C 1
ATOM 1679 O O . ALA A 1 217 ? -11.691 -9.202 12.369 1.00 94.12 217 ALA A O 1
ATOM 1680 N N . THR A 1 218 ? -11.860 -8.789 10.172 1.00 95.19 218 THR A N 1
ATOM 1681 C CA . THR A 1 218 ? -13.277 -9.169 10.070 1.00 95.19 218 THR A CA 1
ATOM 1682 C C . THR A 1 218 ? -13.528 -10.596 10.554 1.00 95.19 218 THR A C 1
ATOM 1684 O O . THR A 1 218 ? -14.480 -10.835 11.293 1.00 95.19 218 THR A O 1
ATOM 1687 N N . ARG A 1 219 ? -12.668 -11.561 10.194 1.00 95.06 219 ARG A N 1
ATOM 1688 C CA . ARG A 1 219 ? -12.786 -12.950 10.681 1.00 95.06 219 ARG A CA 1
ATOM 1689 C C . ARG A 1 219 ? -12.618 -13.066 12.193 1.00 95.06 219 ARG A C 1
ATOM 1691 O O . ARG A 1 219 ? -13.190 -13.976 12.783 1.00 95.06 219 ARG A O 1
ATOM 1698 N N . ALA A 1 220 ? -11.852 -12.168 12.802 1.00 94.88 220 ALA A N 1
ATOM 1699 C CA . ALA A 1 220 ? -11.686 -12.088 14.247 1.00 94.88 220 ALA A CA 1
ATOM 1700 C C . ALA A 1 220 ? -12.822 -11.316 14.950 1.00 94.88 220 ALA A C 1
ATOM 1702 O O . ALA A 1 220 ? -12.774 -11.155 16.166 1.00 94.88 220 ALA A O 1
ATOM 1703 N N . GLY A 1 221 ? -13.834 -10.828 14.218 1.00 95.44 221 GLY A N 1
ATOM 1704 C CA . GLY A 1 221 ? -14.890 -9.977 14.777 1.00 95.44 221 GLY A CA 1
ATOM 1705 C C . GLY A 1 221 ? -14.401 -8.573 15.152 1.00 95.44 221 GLY A C 1
ATOM 1706 O O . GLY A 1 221 ? -14.987 -7.931 16.020 1.00 95.44 221 GLY A O 1
ATOM 1707 N N . LEU A 1 222 ? -13.316 -8.116 14.526 1.00 96.94 222 LEU A N 1
ATOM 1708 C CA . LEU A 1 222 ? -12.678 -6.822 14.754 1.00 96.94 222 LEU A CA 1
ATOM 1709 C C . LEU A 1 222 ? -12.797 -5.931 13.510 1.00 96.94 222 LEU A C 1
ATOM 1711 O O . LEU A 1 222 ? -13.042 -6.400 12.396 1.00 96.94 222 LEU A O 1
ATOM 1715 N N . ILE A 1 223 ? -12.566 -4.637 13.704 1.00 96.38 223 ILE A N 1
ATOM 1716 C CA . ILE A 1 223 ? -12.412 -3.644 12.637 1.00 96.38 223 ILE A CA 1
ATOM 1717 C C . ILE A 1 223 ? -10.930 -3.368 12.390 1.00 96.38 223 ILE A C 1
ATOM 1719 O O . ILE A 1 223 ? -10.124 -3.370 13.322 1.00 96.38 223 ILE A O 1
ATOM 1723 N N . ALA A 1 224 ? -10.565 -3.141 11.129 1.00 97.25 224 ALA A N 1
ATOM 1724 C CA . ALA A 1 224 ? -9.207 -2.771 10.753 1.00 97.25 224 ALA A CA 1
ATOM 1725 C C . ALA A 1 224 ? -9.008 -1.257 10.864 1.00 97.25 224 ALA A C 1
ATOM 1727 O O . ALA A 1 224 ? -9.884 -0.473 10.492 1.00 97.25 224 ALA A O 1
ATOM 1728 N N . LEU A 1 225 ? -7.828 -0.869 11.334 1.00 97.06 225 LEU A N 1
ATOM 1729 C CA . LEU A 1 225 ? -7.379 0.509 11.455 1.00 97.06 225 LEU A CA 1
ATOM 1730 C C . LEU A 1 225 ? -6.054 0.677 10.715 1.00 97.06 225 LEU A C 1
ATOM 1732 O O . LEU A 1 225 ? -5.228 -0.241 10.682 1.00 97.06 225 LEU A O 1
ATOM 1736 N N . ARG A 1 226 ? -5.826 1.867 10.168 1.00 95.81 226 ARG A N 1
ATOM 1737 C CA . ARG A 1 226 ? -4.534 2.245 9.591 1.00 95.81 226 ARG A CA 1
ATOM 1738 C C . ARG A 1 226 ? -4.181 3.676 9.951 1.00 95.81 226 ARG A C 1
ATOM 1740 O O . ARG A 1 226 ? -5.066 4.520 10.008 1.00 95.81 226 ARG A O 1
ATOM 1747 N N . MET A 1 227 ? -2.903 3.954 10.138 1.00 94.19 227 MET A N 1
ATOM 1748 C CA . MET A 1 227 ? -2.392 5.317 10.179 1.00 94.19 227 MET A CA 1
ATOM 1749 C C . MET A 1 227 ? -2.017 5.724 8.754 1.00 94.19 227 MET A C 1
ATOM 1751 O O . MET A 1 227 ? -1.361 4.957 8.058 1.00 94.19 227 MET A O 1
ATOM 1755 N N . LEU A 1 228 ? -2.442 6.898 8.298 1.00 92.25 228 LEU A N 1
ATOM 1756 C CA . LEU A 1 228 ? -1.947 7.527 7.078 1.00 92.25 228 LEU A CA 1
ATOM 1757 C C . LEU A 1 228 ? -1.067 8.708 7.452 1.00 92.25 228 LEU A C 1
ATOM 1759 O O . LEU A 1 228 ? -1.542 9.612 8.132 1.00 92.25 228 LEU A O 1
ATOM 1763 N N . VAL A 1 229 ? 0.165 8.721 6.959 1.00 89.69 229 VAL A N 1
ATOM 1764 C CA . VAL A 1 229 ? 1.095 9.845 7.115 1.00 89.69 229 VAL A CA 1
ATOM 1765 C C . VAL A 1 229 ? 1.372 10.452 5.737 1.00 89.69 229 VAL A C 1
ATOM 1767 O O . VAL A 1 229 ? 1.553 9.684 4.783 1.00 89.69 229 VAL A O 1
ATOM 1770 N N . PRO A 1 230 ? 1.344 11.791 5.589 1.00 86.81 230 PRO A N 1
ATOM 1771 C CA . PRO A 1 230 ? 1.695 12.455 4.335 1.00 86.81 230 PRO A CA 1
ATOM 1772 C C . PRO A 1 230 ? 3.119 12.114 3.872 1.00 86.81 230 PRO A C 1
ATOM 1774 O O . PRO A 1 230 ? 4.035 11.984 4.681 1.00 86.81 230 PRO A O 1
ATOM 1777 N N . LEU A 1 231 ? 3.312 11.987 2.560 1.00 82.19 231 LEU A N 1
ATOM 1778 C CA . LEU A 1 231 ? 4.610 11.817 1.908 1.00 82.19 231 LEU A CA 1
ATOM 1779 C C . LEU A 1 231 ? 4.590 12.552 0.563 1.00 82.19 231 LEU A C 1
ATOM 1781 O O . LEU A 1 231 ? 4.155 11.999 -0.447 1.00 82.19 231 LEU A O 1
ATOM 1785 N N . GLY A 1 232 ? 5.033 13.812 0.561 1.00 84.25 232 GLY A N 1
ATOM 1786 C CA . GLY A 1 232 ? 4.862 14.699 -0.593 1.00 84.25 232 GLY A CA 1
ATOM 1787 C C . GLY A 1 232 ? 3.380 14.829 -0.961 1.00 84.25 232 GLY A C 1
ATOM 1788 O O . GLY A 1 232 ? 2.556 15.135 -0.102 1.00 84.25 232 GLY A O 1
ATOM 1789 N N . ASP A 1 233 ? 3.044 14.525 -2.215 1.00 76.81 233 ASP A N 1
ATOM 1790 C CA . ASP A 1 233 ? 1.665 14.539 -2.729 1.00 76.81 233 ASP A CA 1
ATOM 1791 C C . ASP A 1 233 ? 0.892 13.224 -2.497 1.00 76.81 233 ASP A C 1
ATOM 1793 O O . ASP A 1 233 ? -0.212 13.045 -3.024 1.00 76.81 233 ASP A O 1
ATOM 1797 N N . ASP A 1 234 ? 1.466 12.272 -1.756 1.00 81.19 234 ASP A N 1
ATOM 1798 C CA . ASP A 1 234 ? 0.842 10.983 -1.451 1.00 81.19 234 ASP A CA 1
ATOM 1799 C C . ASP A 1 234 ? 0.829 10.689 0.057 1.00 81.19 234 ASP A C 1
ATOM 1801 O O . ASP A 1 234 ? 1.106 11.547 0.896 1.00 81.19 234 ASP A O 1
ATOM 1805 N N . PHE A 1 235 ? 0.440 9.472 0.424 1.00 85.19 235 PHE A N 1
ATOM 1806 C CA . PHE A 1 235 ? 0.400 8.999 1.797 1.00 85.19 235 PHE A CA 1
ATOM 1807 C C . PHE A 1 235 ? 0.986 7.604 1.890 1.00 85.19 235 PHE A C 1
ATOM 1809 O O . PHE A 1 235 ? 0.831 6.779 0.993 1.00 85.19 235 PHE A O 1
ATOM 1816 N N . TYR A 1 236 ? 1.561 7.300 3.043 1.00 85.38 236 TYR A N 1
ATOM 1817 C CA . TYR A 1 236 ? 1.992 5.951 3.361 1.00 85.38 236 TYR A CA 1
ATOM 1818 C C . TYR A 1 236 ? 1.366 5.472 4.669 1.00 85.38 236 TYR A C 1
ATOM 1820 O O . TYR A 1 236 ? 0.880 6.264 5.477 1.00 85.38 236 TYR A O 1
ATOM 1828 N N . THR A 1 237 ? 1.336 4.152 4.860 1.00 89.75 237 THR A N 1
ATOM 1829 C CA . THR A 1 237 ? 0.770 3.516 6.055 1.00 89.75 237 THR A CA 1
ATOM 1830 C C . THR A 1 237 ? 1.878 2.972 6.958 1.00 89.75 237 THR A C 1
ATOM 1832 O O . THR A 1 237 ? 2.294 1.831 6.753 1.00 89.75 237 THR A O 1
ATOM 1835 N N . PRO A 1 238 ? 2.382 3.748 7.940 1.00 88.12 238 PRO A N 1
ATOM 1836 C CA . PRO A 1 238 ? 3.422 3.272 8.857 1.00 88.12 238 PRO A CA 1
ATOM 1837 C C . PRO A 1 238 ? 2.900 2.280 9.895 1.00 88.12 238 PRO A C 1
ATOM 1839 O O . PRO A 1 238 ? 3.653 1.434 10.369 1.00 88.12 238 PRO A O 1
ATOM 1842 N N . ALA A 1 239 ? 1.622 2.386 10.262 1.00 90.44 239 ALA A N 1
ATOM 1843 C CA . ALA A 1 239 ? 1.032 1.596 11.327 1.00 90.44 239 ALA A CA 1
ATOM 1844 C C . ALA A 1 239 ? -0.338 1.054 10.923 1.00 90.44 239 ALA A C 1
ATOM 1846 O O . ALA A 1 239 ? -1.131 1.712 10.245 1.00 90.44 239 ALA A O 1
ATOM 1847 N N . VAL A 1 240 ? -0.617 -0.164 11.375 1.00 93.50 240 VAL A N 1
ATOM 1848 C CA . VAL A 1 240 ? -1.916 -0.824 11.258 1.00 93.50 240 VAL A CA 1
ATOM 1849 C C . VAL A 1 240 ? -2.307 -1.361 12.623 1.00 93.50 240 VAL A C 1
ATOM 1851 O O . VAL A 1 240 ? -1.453 -1.799 13.391 1.00 93.50 240 VAL A O 1
ATOM 1854 N N . ALA A 1 241 ? -3.597 -1.336 12.921 1.00 95.50 241 ALA A N 1
ATOM 1855 C CA . ALA A 1 241 ? -4.128 -1.835 14.178 1.00 95.50 241 ALA A CA 1
ATOM 1856 C C . ALA A 1 241 ? -5.498 -2.480 13.957 1.00 95.50 241 ALA A C 1
ATOM 1858 O O . ALA A 1 241 ? -6.049 -2.477 12.853 1.00 95.50 241 ALA A O 1
ATOM 1859 N N . THR A 1 242 ? -6.054 -3.046 15.021 1.00 96.69 242 THR A N 1
ATOM 1860 C CA . THR A 1 242 ? -7.419 -3.570 15.032 1.00 96.69 242 THR A CA 1
ATOM 1861 C C . THR A 1 242 ? -8.128 -3.123 16.293 1.00 96.69 242 THR A C 1
ATOM 1863 O O . THR A 1 242 ? -7.500 -3.051 17.347 1.00 96.69 242 THR A O 1
ATOM 1866 N N . ALA A 1 243 ? -9.430 -2.890 16.203 1.00 95.62 243 ALA A N 1
ATOM 1867 C CA . ALA A 1 243 ? -10.254 -2.528 17.348 1.00 95.62 243 ALA A CA 1
ATOM 1868 C C . ALA A 1 243 ? -11.556 -3.330 17.379 1.00 95.62 243 ALA A C 1
ATOM 1870 O O . ALA A 1 243 ? -11.904 -4.031 16.425 1.00 95.62 243 ALA A O 1
ATOM 1871 N N . LYS A 1 244 ? -12.276 -3.243 18.499 1.00 95.12 244 LYS A N 1
ATOM 1872 C CA . LYS A 1 244 ? -13.649 -3.752 18.578 1.00 95.12 244 LYS A CA 1
ATOM 1873 C C . LYS A 1 244 ? -14.554 -2.945 17.637 1.00 95.12 244 LYS A C 1
ATOM 1875 O O . LYS A 1 244 ? -14.251 -1.778 17.395 1.00 95.12 244 LYS A O 1
ATOM 1880 N N . PRO A 1 245 ? -15.649 -3.536 17.128 1.00 93.25 245 PRO A N 1
ATOM 1881 C CA . PRO A 1 245 ? -16.630 -2.806 16.337 1.00 93.25 245 PRO A CA 1
ATOM 1882 C C . PRO A 1 245 ? -17.089 -1.520 17.034 1.00 93.25 245 PRO A C 1
ATOM 1884 O O . PRO A 1 245 ? -17.375 -1.520 18.230 1.00 93.25 245 PRO A O 1
ATOM 1887 N N . VAL A 1 246 ? -17.129 -0.439 16.261 1.00 91.69 246 VAL A N 1
ATOM 1888 C CA . VAL A 1 246 ? -17.555 0.901 16.675 1.00 91.69 246 VAL A CA 1
ATOM 1889 C C . VAL A 1 246 ? -18.962 1.110 16.127 1.00 91.69 246 VAL A C 1
ATOM 1891 O O . VAL A 1 246 ? -19.185 0.893 14.935 1.00 91.69 246 VAL A O 1
ATOM 1894 N N . HIS A 1 247 ? -19.912 1.495 16.979 1.00 89.31 247 HIS A N 1
ATOM 1895 C CA . HIS A 1 247 ? -21.320 1.649 16.586 1.00 89.31 247 HIS A CA 1
ATOM 1896 C C . HIS A 1 247 ? -21.841 3.074 16.756 1.00 89.31 247 HIS A C 1
ATOM 1898 O O . HIS A 1 247 ? -22.868 3.422 16.177 1.00 89.31 247 HIS A O 1
ATOM 1904 N N . THR A 1 248 ? -21.146 3.889 17.545 1.00 89.69 248 THR A N 1
ATOM 1905 C CA . THR A 1 248 ? -21.537 5.260 17.861 1.00 89.69 248 THR A CA 1
ATOM 1906 C C . THR A 1 248 ? -20.365 6.221 17.683 1.00 89.69 248 THR A C 1
ATOM 1908 O O . THR A 1 248 ? -19.201 5.818 17.718 1.00 89.69 248 THR A O 1
ATOM 1911 N N . ASP A 1 249 ? -20.660 7.514 17.548 1.00 89.00 249 ASP A N 1
ATOM 1912 C CA . ASP A 1 249 ? -19.617 8.545 17.508 1.00 89.00 249 ASP A CA 1
ATOM 1913 C C . ASP A 1 249 ? -18.824 8.603 18.820 1.00 89.00 249 ASP A C 1
ATOM 1915 O O . ASP A 1 249 ? -17.615 8.814 18.799 1.00 89.00 249 ASP A O 1
ATOM 1919 N N . ALA A 1 250 ? -19.472 8.325 19.958 1.00 90.06 250 ALA A N 1
ATOM 1920 C CA . ALA A 1 250 ? -18.802 8.235 21.254 1.00 90.06 250 ALA A CA 1
ATOM 1921 C C . ALA A 1 250 ? -17.765 7.098 21.286 1.00 90.06 250 ALA A C 1
ATOM 1923 O O . ALA A 1 250 ? -16.646 7.308 21.755 1.00 90.06 250 ALA A O 1
ATOM 1924 N N . ASP A 1 251 ? -18.097 5.926 20.730 1.00 92.00 251 ASP A N 1
ATOM 1925 C CA . ASP A 1 251 ? -17.143 4.817 20.583 1.00 92.00 251 ASP A CA 1
ATOM 1926 C C . ASP A 1 251 ? -15.964 5.220 19.687 1.00 92.00 251 ASP A C 1
ATOM 1928 O O . ASP A 1 251 ? -14.815 4.874 19.966 1.00 92.00 251 ASP A O 1
ATOM 1932 N N . ARG A 1 252 ? -16.237 5.973 18.612 1.00 92.88 252 ARG A N 1
ATOM 1933 C CA . ARG A 1 252 ? -15.218 6.456 17.671 1.00 92.88 252 ARG A CA 1
ATOM 1934 C C . ARG A 1 252 ? -14.266 7.448 18.340 1.00 92.88 252 ARG A C 1
ATOM 1936 O O . ARG A 1 252 ? -13.055 7.311 18.186 1.00 92.88 252 ARG A O 1
ATOM 1943 N N . THR A 1 253 ? -14.793 8.403 19.108 1.00 91.56 253 THR A N 1
ATOM 1944 C CA . THR A 1 253 ? -13.999 9.369 19.884 1.00 91.56 253 THR A CA 1
ATOM 1945 C C . THR A 1 253 ? -13.155 8.678 20.950 1.00 91.56 253 THR A C 1
ATOM 1947 O O . THR A 1 253 ? -11.977 8.994 21.106 1.00 91.56 253 THR A O 1
ATOM 1950 N N . GLU A 1 254 ? -13.722 7.709 21.667 1.00 92.69 254 GLU A N 1
ATOM 1951 C CA . GLU A 1 254 ? -12.978 6.954 22.673 1.00 92.69 254 GLU A CA 1
ATOM 1952 C C . GLU A 1 254 ? -11.868 6.108 22.034 1.00 92.69 254 GLU A C 1
ATOM 1954 O O . GLU A 1 254 ? -10.745 6.084 22.538 1.00 92.69 254 GLU A O 1
ATOM 1959 N N . LEU A 1 255 ? -12.134 5.480 20.885 1.00 94.94 255 LEU A N 1
ATOM 1960 C CA . LEU A 1 255 ? -11.115 4.761 20.123 1.00 94.94 255 LEU A CA 1
ATOM 1961 C C . LEU A 1 255 ? -9.991 5.694 19.653 1.00 94.94 255 LEU A C 1
ATOM 1963 O O . LEU A 1 255 ? -8.818 5.350 19.791 1.00 94.94 255 LEU A O 1
ATOM 1967 N N . ALA A 1 256 ? -10.330 6.876 19.136 1.00 92.81 256 ALA A N 1
ATOM 1968 C CA . ALA A 1 256 ? -9.347 7.886 18.753 1.00 92.81 256 ALA A CA 1
ATOM 1969 C C . ALA A 1 256 ? -8.443 8.269 19.928 1.00 92.81 256 ALA A C 1
ATOM 1971 O O . ALA A 1 256 ? -7.221 8.244 19.799 1.00 92.81 256 ALA A O 1
ATOM 1972 N N . ARG A 1 257 ? -9.036 8.535 21.096 1.00 92.00 257 ARG A N 1
ATOM 1973 C CA . ARG A 1 257 ? -8.309 8.862 22.327 1.00 92.00 257 ARG A CA 1
ATOM 1974 C C . ARG A 1 257 ? -7.384 7.726 22.777 1.00 92.00 257 ARG A C 1
ATOM 1976 O O . ARG A 1 257 ? -6.275 7.978 23.240 1.00 92.00 257 ARG A O 1
ATOM 1983 N N . GLN A 1 258 ? -7.825 6.473 22.659 1.00 94.00 258 GLN A N 1
ATOM 1984 C CA . GLN A 1 258 ? -7.004 5.305 22.998 1.00 94.00 258 GLN A CA 1
ATOM 1985 C C . GLN A 1 258 ? -5.810 5.142 22.054 1.00 94.00 258 GLN A C 1
ATOM 1987 O O . GLN A 1 258 ? -4.710 4.821 22.510 1.00 94.00 258 GLN A O 1
ATOM 1992 N N . LEU A 1 259 ? -6.012 5.358 20.752 1.00 93.19 259 LEU A N 1
ATOM 1993 C CA . LEU A 1 259 ? -4.931 5.316 19.770 1.00 93.19 259 LEU A CA 1
ATOM 1994 C C . LEU A 1 259 ? -3.938 6.447 20.003 1.00 93.19 259 LEU A C 1
ATOM 1996 O O . LEU A 1 259 ? -2.750 6.175 20.040 1.00 93.19 259 LEU A O 1
ATOM 2000 N N . ASP A 1 260 ? -4.407 7.666 20.257 1.00 90.62 260 ASP A N 1
ATOM 2001 C CA . ASP A 1 260 ? -3.540 8.808 20.562 1.00 90.62 260 ASP A CA 1
ATOM 2002 C C . ASP A 1 260 ? -2.646 8.546 21.789 1.00 90.62 260 ASP A C 1
ATOM 2004 O O . ASP A 1 260 ? -1.448 8.806 21.771 1.00 90.62 260 ASP A O 1
ATOM 2008 N N . ALA A 1 261 ? -3.199 7.911 22.827 1.00 90.81 261 ALA A N 1
ATOM 2009 C CA . ALA A 1 261 ? -2.452 7.577 24.038 1.00 90.81 261 ALA A CA 1
ATOM 2010 C C . ALA A 1 261 ? -1.448 6.417 23.874 1.00 90.81 261 ALA A C 1
ATOM 2012 O O . ALA A 1 261 ? -0.489 6.333 24.640 1.00 90.81 261 ALA A O 1
ATOM 2013 N N . SER A 1 262 ? -1.685 5.482 22.948 1.00 90.81 262 SER A N 1
ATOM 2014 C CA . SER A 1 262 ? -0.888 4.246 22.821 1.00 90.81 262 SER A CA 1
ATOM 2015 C C . SER A 1 262 ? 0.029 4.216 21.599 1.00 90.81 262 SER A C 1
ATOM 2017 O O . SER A 1 262 ? 1.080 3.580 21.632 1.00 90.81 262 SER A O 1
ATOM 2019 N N . MET A 1 263 ? -0.379 4.883 20.524 1.00 88.88 263 MET A N 1
ATOM 2020 C CA . MET A 1 263 ? 0.285 4.978 19.228 1.00 88.88 263 MET A CA 1
ATOM 2021 C C . MET A 1 263 ? -0.015 6.365 18.630 1.00 88.88 263 MET A C 1
ATOM 2023 O O . MET A 1 263 ? -0.804 6.466 17.675 1.00 88.88 263 MET A O 1
ATOM 2027 N N . PRO A 1 264 ? 0.563 7.431 19.218 1.00 85.94 264 PRO A N 1
ATOM 2028 C CA . PRO A 1 264 ? 0.350 8.795 18.755 1.00 85.94 264 PRO A CA 1
ATOM 2029 C C . PRO A 1 264 ? 0.706 8.917 17.274 1.00 85.94 264 PRO A C 1
ATOM 2031 O O . PRO A 1 264 ? 1.619 8.258 16.770 1.00 85.94 264 PRO A O 1
ATOM 2034 N N . ALA A 1 265 ? -0.077 9.718 16.557 1.00 84.44 265 ALA A N 1
ATOM 2035 C CA . ALA A 1 265 ? 0.185 10.000 15.158 1.00 84.44 265 ALA A CA 1
ATOM 2036 C C . ALA A 1 265 ? 1.170 11.171 15.063 1.00 84.44 265 ALA A C 1
ATOM 2038 O O . ALA A 1 265 ? 0.779 12.328 15.203 1.00 84.44 265 ALA A O 1
ATOM 2039 N N . ASP A 1 266 ? 2.442 10.862 14.834 1.00 80.38 266 ASP A N 1
ATOM 2040 C CA . ASP A 1 266 ? 3.462 11.878 14.574 1.00 80.38 266 ASP A CA 1
ATOM 2041 C C . ASP A 1 266 ? 3.278 12.502 13.170 1.00 80.38 266 ASP A C 1
ATOM 2043 O O . ASP A 1 266 ? 2.594 11.945 12.303 1.00 80.38 266 ASP A O 1
ATOM 2047 N N . ASP A 1 267 ? 3.880 13.675 12.942 1.00 71.62 267 ASP A N 1
ATOM 2048 C CA . ASP A 1 267 ? 4.085 14.282 11.613 1.00 71.62 267 ASP A CA 1
ATOM 2049 C C . ASP A 1 267 ? 2.826 14.444 10.735 1.00 71.62 267 ASP A C 1
ATOM 2051 O O . ASP A 1 267 ? 2.821 14.163 9.534 1.00 71.62 267 ASP A O 1
ATOM 2055 N N . GLY A 1 268 ? 1.717 14.903 11.326 1.00 82.94 268 GLY A N 1
ATOM 2056 C CA . GLY A 1 268 ? 0.462 15.109 10.588 1.00 82.94 268 GLY A CA 1
ATOM 2057 C C . GLY A 1 268 ? -0.223 13.803 10.172 1.00 82.94 268 GLY A C 1
ATOM 2058 O O . GLY A 1 268 ? -1.096 13.800 9.295 1.00 82.94 268 GLY A O 1
ATOM 2059 N N . GLY A 1 269 ? 0.168 12.688 10.792 1.00 89.94 269 GLY A N 1
ATOM 2060 C CA . GLY A 1 269 ? -0.496 11.410 10.648 1.00 89.94 269 GLY A CA 1
ATOM 2061 C C . GLY A 1 269 ? -1.955 11.458 11.094 1.00 89.94 269 GLY A C 1
ATOM 2062 O O . GLY A 1 269 ? -2.338 12.178 12.015 1.00 89.94 269 GLY A O 1
ATOM 2063 N N . ARG A 1 270 ? -2.796 10.648 10.453 1.00 93.12 270 ARG A N 1
ATOM 2064 C CA . ARG A 1 270 ? -4.192 10.465 10.855 1.00 93.12 270 ARG A CA 1
ATOM 2065 C C . ARG A 1 270 ? -4.581 9.002 10.855 1.00 93.12 270 ARG A C 1
ATOM 2067 O O . ARG A 1 270 ? -4.262 8.254 9.931 1.00 93.12 270 ARG A O 1
ATOM 2074 N N . TRP A 1 271 ? -5.302 8.598 11.889 1.00 95.12 271 TRP A N 1
ATOM 2075 C CA . TRP A 1 271 ? -5.893 7.271 11.952 1.00 95.12 271 TRP A CA 1
ATOM 2076 C C . TRP A 1 271 ? -7.140 7.203 11.077 1.00 95.12 271 TRP A C 1
ATOM 2078 O O . TRP A 1 271 ? -7.954 8.123 11.063 1.00 95.12 271 TRP A O 1
ATOM 2088 N N . GLN A 1 272 ? -7.297 6.091 10.371 1.00 95.62 272 GLN A N 1
ATOM 2089 C CA . GLN A 1 272 ? -8.478 5.754 9.595 1.00 95.62 272 GLN A CA 1
ATOM 2090 C C . GLN A 1 272 ? -9.056 4.417 10.044 1.00 95.62 272 GLN A C 1
ATOM 2092 O O . GLN A 1 272 ? -8.322 3.493 10.409 1.00 95.62 272 GLN A O 1
ATOM 2097 N N . ILE A 1 273 ? -10.376 4.311 9.953 1.00 96.38 273 ILE A N 1
ATOM 2098 C CA . ILE A 1 273 ? -11.171 3.123 10.245 1.00 96.38 273 ILE A CA 1
ATOM 2099 C C . ILE A 1 273 ? -11.744 2.542 8.954 1.00 96.38 273 ILE A C 1
ATOM 2101 O O . ILE A 1 273 ? -12.220 3.275 8.089 1.00 96.38 273 ILE A O 1
ATOM 2105 N N . TRP A 1 274 ? -11.694 1.218 8.813 1.00 96.19 274 TRP A N 1
ATOM 2106 C CA . TRP A 1 274 ? -12.357 0.529 7.709 1.00 96.19 274 TRP A CA 1
ATOM 2107 C C . TRP A 1 274 ? -13.858 0.389 7.980 1.00 96.19 274 TRP A C 1
ATOM 2109 O O . TRP A 1 274 ? -14.250 -0.266 8.947 1.00 96.19 274 TRP A O 1
ATOM 2119 N N . THR A 1 275 ? -14.697 0.944 7.107 1.00 91.38 275 THR A N 1
ATOM 2120 C CA . THR A 1 275 ? -16.167 0.937 7.247 1.00 91.38 275 THR A CA 1
ATOM 2121 C C . THR A 1 275 ? -16.847 -0.277 6.615 1.00 91.38 275 THR A C 1
ATOM 2123 O O . THR A 1 275 ? -18.065 -0.410 6.666 1.00 91.38 275 THR A O 1
ATOM 2126 N N . GLY A 1 276 ? -16.070 -1.178 6.015 1.00 89.69 276 GLY A N 1
ATOM 2127 C CA . GLY A 1 276 ? -16.573 -2.304 5.227 1.00 89.69 276 GLY A CA 1
ATOM 2128 C C . GLY A 1 276 ? -16.314 -2.126 3.734 1.00 89.69 276 GLY A C 1
ATOM 2129 O O . GLY A 1 276 ? -16.006 -3.110 3.063 1.00 89.69 276 GLY A O 1
ATOM 2130 N N . GLU A 1 277 ? -16.343 -0.883 3.250 1.00 88.25 277 GLU A N 1
ATOM 2131 C CA . GLU A 1 277 ? -16.159 -0.551 1.829 1.00 88.25 277 GLU A CA 1
ATOM 2132 C C . GLU A 1 277 ? -15.025 0.446 1.581 1.00 88.25 277 GLU A C 1
ATOM 2134 O O . GLU A 1 277 ? -14.355 0.373 0.551 1.00 88.25 277 GLU A O 1
ATOM 2139 N N . GLN A 1 278 ? -14.784 1.358 2.523 1.00 92.75 278 GLN A N 1
ATOM 2140 C CA . GLN A 1 278 ? -13.777 2.404 2.392 1.00 92.75 278 GLN A CA 1
ATOM 2141 C C . GLN A 1 278 ? -13.096 2.704 3.729 1.00 92.75 278 GLN A C 1
ATOM 2143 O O . GLN A 1 278 ? -13.479 2.197 4.787 1.00 92.75 278 GLN A O 1
ATOM 2148 N N . TRP A 1 279 ? -12.055 3.527 3.663 1.00 94.44 279 TRP A N 1
ATOM 2149 C CA . TRP A 1 279 ? -11.397 4.066 4.844 1.00 94.44 279 TRP A CA 1
ATOM 2150 C C . TRP A 1 279 ? -11.936 5.453 5.150 1.00 94.44 279 TRP A C 1
ATOM 2152 O O . TRP A 1 279 ? -11.844 6.334 4.297 1.00 94.44 279 TRP A O 1
ATOM 2162 N N . ASP A 1 280 ? -12.392 5.647 6.381 1.00 94.00 280 ASP A N 1
ATOM 2163 C CA . ASP A 1 280 ? -12.838 6.943 6.882 1.00 94.00 280 ASP A CA 1
ATOM 2164 C C . ASP A 1 280 ? -11.871 7.451 7.956 1.00 94.00 280 ASP A C 1
ATOM 2166 O O . ASP A 1 280 ? -11.362 6.672 8.763 1.00 94.00 280 ASP A O 1
ATOM 2170 N N . ASP A 1 281 ? -11.631 8.761 8.005 1.00 92.88 281 ASP A N 1
ATOM 2171 C CA . ASP A 1 281 ? -10.758 9.372 9.013 1.00 92.88 281 ASP A CA 1
ATOM 2172 C C . ASP A 1 281 ? -11.377 9.257 10.404 1.00 92.88 281 ASP A C 1
ATOM 2174 O O . ASP A 1 281 ? -12.484 9.726 10.647 1.00 92.88 281 ASP A O 1
ATOM 2178 N N . LEU A 1 282 ? -10.675 8.649 11.355 1.00 90.25 282 LEU A N 1
ATOM 2179 C CA . LEU A 1 282 ? -11.199 8.403 12.696 1.00 90.25 282 LEU A CA 1
ATOM 2180 C C . LEU A 1 282 ? -11.532 9.711 13.433 1.00 90.25 282 LEU A C 1
ATOM 2182 O O . LEU A 1 282 ? -12.530 9.760 14.147 1.00 90.25 282 LEU A O 1
ATOM 2186 N N . ASN A 1 283 ? -10.749 10.762 13.173 1.00 77.38 283 ASN A N 1
ATOM 2187 C CA . ASN A 1 283 ? -10.837 12.079 13.806 1.00 77.38 283 ASN A CA 1
ATOM 2188 C C . ASN A 1 283 ? -11.599 13.114 12.965 1.00 77.38 283 ASN A C 1
ATOM 2190 O O . ASN A 1 283 ? -11.297 14.302 13.068 1.00 77.38 283 ASN A O 1
ATOM 2194 N N . THR A 1 284 ? -12.556 12.719 12.115 1.00 63.91 284 THR A N 1
ATOM 2195 C CA . THR A 1 284 ? -13.423 13.718 11.471 1.00 63.91 284 THR A CA 1
ATOM 2196 C C . THR A 1 284 ? -14.091 14.561 12.551 1.00 63.91 284 THR A C 1
ATOM 2198 O O . THR A 1 284 ? -14.926 14.060 13.306 1.00 63.91 284 THR A O 1
ATOM 2201 N N . THR A 1 285 ? -13.706 15.836 12.633 1.00 47.12 285 THR A N 1
ATOM 2202 C CA . THR A 1 285 ? -14.449 16.849 13.378 1.00 47.12 285 THR A CA 1
ATOM 2203 C C . THR A 1 285 ? -15.908 16.754 12.927 1.00 47.12 285 THR A C 1
ATOM 2205 O O . THR A 1 285 ? -16.134 16.635 11.717 1.00 47.12 285 THR A O 1
ATOM 2208 N N . PRO A 1 286 ? -16.898 1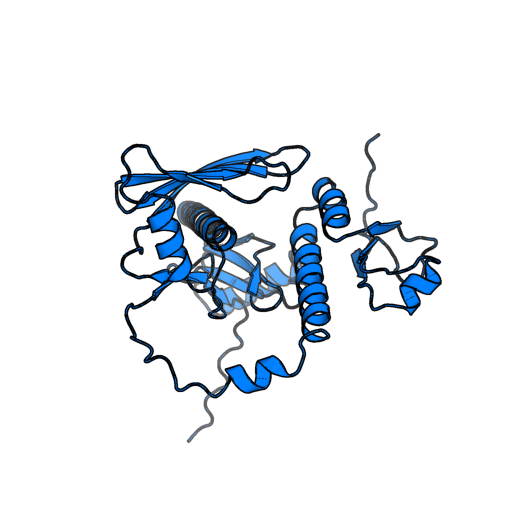6.759 13.841 1.00 42.47 286 PRO A N 1
ATOM 2209 C CA . PRO A 1 286 ? -18.295 16.828 13.436 1.00 42.47 286 PRO A CA 1
ATOM 2210 C C . PRO A 1 286 ? -18.458 17.964 12.419 1.00 42.47 286 PRO A C 1
ATOM 2212 O O . PRO A 1 286 ? -17.823 19.010 12.606 1.00 42.47 286 PRO A O 1
ATOM 2215 N N . PRO A 1 287 ? -19.252 17.790 11.345 1.00 40.03 287 PRO A N 1
ATOM 2216 C CA . PRO A 1 287 ? -19.542 18.901 10.452 1.00 40.03 287 PRO A CA 1
ATOM 2217 C C . PRO A 1 287 ? -20.036 20.069 11.307 1.00 40.03 287 PRO A C 1
ATOM 2219 O O . PRO A 1 287 ? -20.870 19.872 12.197 1.00 40.03 287 PRO A O 1
ATOM 2222 N N . LEU A 1 288 ? -19.468 21.261 11.088 1.00 37.75 288 LEU A N 1
ATOM 2223 C CA . LEU A 1 288 ? -19.942 22.471 11.754 1.00 37.75 288 LEU A CA 1
ATOM 2224 C C . LEU A 1 288 ? -21.468 22.525 11.581 1.00 37.75 288 LEU A C 1
ATOM 2226 O O . LEU A 1 288 ? -21.941 22.249 10.472 1.00 37.75 288 LEU A O 1
ATOM 2230 N N . PRO A 1 289 ? -22.242 22.810 12.646 1.00 42.88 289 PRO A N 1
ATOM 2231 C CA . PRO A 1 289 ? -23.684 22.940 12.511 1.00 42.88 289 PRO A CA 1
ATOM 2232 C C . PRO A 1 289 ? -23.954 23.944 11.394 1.00 42.88 289 PRO A C 1
ATOM 2234 O O . PRO A 1 289 ? -23.388 25.037 11.403 1.00 42.88 289 PRO A O 1
ATOM 2237 N N . SER A 1 290 ? -24.749 23.531 10.406 1.00 45.16 290 SER A N 1
ATOM 2238 C CA . SER A 1 290 ? -25.182 24.398 9.315 1.00 45.16 290 SER A CA 1
ATOM 2239 C C . SER A 1 290 ? -25.713 25.686 9.935 1.00 45.16 290 SER A C 1
ATOM 2241 O O . SER A 1 290 ? -26.562 25.614 10.829 1.00 45.16 290 SER A O 1
ATOM 2243 N N . GLU A 1 291 ? -25.172 26.839 9.531 1.00 36.03 291 GLU A N 1
ATOM 2244 C CA . GLU A 1 291 ? -25.727 28.111 9.982 1.00 36.03 291 GLU A CA 1
ATOM 2245 C C . GLU A 1 291 ? -27.228 28.113 9.65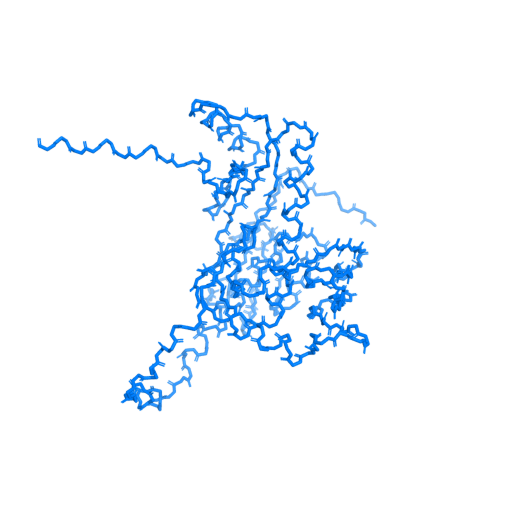6 1.00 36.03 291 GLU A C 1
ATOM 2247 O O . GLU A 1 291 ? -27.605 27.692 8.557 1.00 36.03 291 GLU A O 1
ATOM 2252 N N . PRO A 1 292 ? -28.093 28.479 10.616 1.00 54.56 292 PRO A N 1
ATOM 2253 C CA . PRO A 1 292 ? -29.520 28.551 10.354 1.00 54.56 292 PRO A CA 1
ATOM 2254 C C . PRO A 1 292 ? -29.776 29.575 9.240 1.00 54.56 292 PRO A C 1
ATOM 2256 O O . PRO A 1 292 ? -29.264 30.693 9.316 1.00 54.56 292 PRO A O 1
ATOM 2259 N N . GLU A 1 293 ? -30.541 29.156 8.225 1.00 47.72 293 GLU A N 1
ATOM 2260 C CA . GLU A 1 293 ? -31.073 30.015 7.151 1.00 47.72 293 GLU A CA 1
ATOM 2261 C C . GLU A 1 293 ? -31.868 31.216 7.684 1.00 47.72 293 GLU A C 1
ATOM 2263 O O . GLU A 1 293 ? -32.595 31.062 8.698 1.00 47.72 293 GLU A O 1
#

Sequence (293 aa):
MHYQLPAEQPPIVVVGPDDTTFWTALGDDAANRLALVIGDRTDLTTATVVSGTPSDLVRYLDTTRASLYRAVIGLAVHTRAENQLGQLHPALTEALTGDPYEEVDTGKRIALPHSGLRVPAEFRNLRISSYRAIDTPDGHAFNATLRLGRDAVGTIRNSGVGGPSSYDAEPHSRFRPQELRAFVALCRTRSNREPNEEEVLDALLDEYQGNLRVRQATRAGLIALRMLVPLGDDFYTPAVATAKPVHTDADRTELARQLDASMPADDGGRWQIWTGEQWDDLNTTPPLPSEPE

Foldseek 3Di:
DDDDDDPDFFDKDKAFQPPVVLCVVVVHHSPRKIKIWGHDSVDPVPIDIDIDHLVSVLQVCLQPDPVVNLVSVLVSVVVVVVVVVVPDDPPVVVVPPDDDDPPPPDFDWDALFQLRKTFGPQQVQWAWDDKDWDADSQAIWIKTFIDRNPGGFWIWTDHSNPDAIDTDGDPPHPCHVVVLQVRQQRMAHNLRDRDDSRSVVVSRVSSVVVVVQQVVQVVVQWWKKFKWADRPSGTDTPDIDIGHDDDDLVSLVVVQVVCCVPPNQPHPIFMWIDPPPHTDTSPPDPPDPDDDD